Protein 4G97 (pdb70)

Foldseek 3Di:
DDLCVQCVVLQLLQLQLQLLQPVHSVRSLVLSVVLVVVCVVPVVLQDDDPGSNLSSLLSSCVSVCRDDDLLSLLCCVAPVVDDLVSSCSSNVHDSVVSVVSPVVNCVLLLAFDAWEEEEEDQDVVQSVVLCVLSVSSVYHYQYYHQDLVSLVVSCVVPVTQEYEFEQQGPPRDGSVVSVVVVCVVPNHYYAYEYCDSSVQRPSPDDHHSHYAHPVHDSSNSSSSVSSRRVVVVVVVCVVPVVD

Structure (mmCIF, N/CA/C/O backbone):
data_4G97
#
_entry.id   4G97
#
_cell.length_a   53.370
_cell.length_b   53.370
_cell.length_c   177.300
_cell.angle_alpha   90.00
_cell.angle_beta   90.00
_cell.angle_gamma   90.00
#
_symmetry.space_group_name_H-M   'P 43 21 2'
#
loop_
_entity.id
_entity.type
_entity.pdbx_description
1 polymer 'Response regulator receiver'
2 non-polymer 'CALCIUM ION'
3 water water
#
loop_
_atom_site.group_PDB
_atom_site.id
_atom_site.type_symbol
_atom_site.label_atom_id
_atom_site.label_alt_id
_atom_site.label_comp_id
_atom_site.label_asym_id
_atom_site.label_entity_id
_atom_site.label_seq_id
_atom_site.pdbx_PDB_ins_code
_atom_site.Cartn_x
_atom_site.Cartn_y
_atom_site.Cartn_z
_atom_site.occupancy
_atom_site.B_iso_or_equiv
_atom_site.auth_seq_id
_atom_site.auth_comp_id
_atom_site.auth_asym_id
_atom_site.auth_atom_id
_atom_site.pdbx_PDB_model_num
ATOM 1 N N . MET A 1 1 ? 19.372 -39.585 100.016 1.00 66.78 1 MET A N 1
ATOM 2 C CA . MET A 1 1 ? 19.888 -38.251 99.704 0.60 66.88 1 MET A CA 1
ATOM 3 C C . MET A 1 1 ? 19.208 -37.149 100.527 1.00 68.36 1 MET A C 1
ATOM 4 O O . MET A 1 1 ? 18.002 -37.233 100.766 1.00 68.05 1 MET A O 1
ATOM 9 N N . THR A 1 2 ? 19.990 -36.135 100.980 1.00 62.69 2 THR A N 1
ATOM 10 C CA . THR A 1 2 ? 19.493 -35.002 101.782 1.00 61.58 2 THR A CA 1
ATOM 11 C C . THR A 1 2 ? 18.843 -33.913 100.899 1.00 63.39 2 THR A C 1
ATOM 12 O O . THR A 1 2 ? 18.913 -34.021 99.673 1.00 61.34 2 THR A O 1
ATOM 16 N N . LEU A 1 3 ? 18.206 -32.880 101.521 1.00 59.54 3 LEU A N 1
ATOM 17 C CA . LEU A 1 3 ? 17.535 -31.788 100.806 1.00 58.72 3 LEU A CA 1
ATOM 18 C C . LEU A 1 3 ? 18.476 -31.021 99.891 1.00 60.45 3 LEU A C 1
ATOM 19 O O . LEU A 1 3 ? 18.117 -30.787 98.741 1.00 58.88 3 LEU A O 1
ATOM 24 N N . SER A 1 4 ? 19.697 -30.717 100.368 1.00 57.15 4 SER A N 1
ATOM 25 C CA . SER A 1 4 ? 20.736 -30.022 99.602 1.00 56.57 4 SER A CA 1
ATOM 26 C C . SER A 1 4 ? 20.999 -30.751 98.304 1.00 58.04 4 SER A C 1
ATOM 27 O O . SER A 1 4 ? 20.925 -30.130 97.246 1.00 58.64 4 SER A O 1
ATOM 29 N N . THR A 1 5 ? 21.196 -32.081 98.371 1.00 51.30 5 THR A N 1
ATOM 30 C CA . THR A 1 5 ? 21.452 -32.910 97.191 1.00 49.83 5 THR A CA 1
ATOM 31 C C . THR A 1 5 ? 20.180 -33.221 96.387 1.00 50.06 5 THR A C 1
ATOM 32 O O . THR A 1 5 ? 20.267 -33.630 95.228 1.00 50.85 5 THR A O 1
ATOM 36 N N . ARG A 1 6 ? 18.996 -33.039 97.000 1.00 41.86 6 ARG A N 1
ATOM 37 C CA . ARG A 1 6 ? 17.727 -33.229 96.313 1.00 39.55 6 ARG A CA 1
ATOM 38 C C . ARG A 1 6 ? 17.475 -31.996 95.430 1.00 39.37 6 ARG A C 1
ATOM 39 O O . ARG A 1 6 ? 17.012 -32.138 94.297 1.00 39.55 6 ARG A O 1
ATOM 47 N N . ILE A 1 7 ? 17.787 -30.793 95.958 1.00 32.98 7 ILE A N 1
ATOM 48 C CA . ILE A 1 7 ? 17.544 -29.529 95.264 1.00 33.53 7 ILE A CA 1
ATOM 49 C C . ILE A 1 7 ? 18.673 -29.008 94.362 1.00 38.00 7 ILE A C 1
ATOM 50 O O . ILE A 1 7 ? 18.380 -28.383 93.337 1.00 35.89 7 ILE A O 1
ATOM 55 N N . ALA A 1 8 ? 19.953 -29.279 94.718 1.00 36.53 8 ALA A N 1
ATOM 56 C CA . ALA A 1 8 ? 21.121 -28.827 93.937 1.00 36.77 8 ALA A CA 1
ATOM 57 C C . ALA A 1 8 ? 20.984 -29.012 92.412 1.00 40.75 8 ALA A C 1
ATOM 58 O O . ALA A 1 8 ? 21.279 -28.050 91.699 1.00 41.28 8 ALA A O 1
ATOM 60 N N . PRO A 1 9 ? 20.482 -30.160 91.867 1.00 36.95 9 PRO A N 1
ATOM 61 C CA . PRO A 1 9 ? 20.366 -30.268 90.400 1.00 35.99 9 PRO A CA 1
ATOM 62 C C . PRO A 1 9 ? 19.364 -29.322 89.760 1.00 36.78 9 PRO A C 1
ATOM 63 O O . PRO A 1 9 ? 19.420 -29.133 88.542 1.00 35.86 9 PRO A O 1
ATOM 67 N N . HIS A 1 10 ? 18.433 -28.762 90.561 1.00 30.96 10 HIS A N 1
ATOM 68 C CA . HIS A 1 10 ? 17.370 -27.909 90.044 1.00 29.41 10 HIS A CA 1
ATOM 69 C C . HIS A 1 10 ? 17.701 -26.394 90.085 1.00 31.43 10 HIS A C 1
ATOM 70 O O . HIS A 1 10 ? 16.966 -25.593 89.496 1.00 28.26 10 HIS A O 1
ATOM 77 N N . LEU A 1 11 ? 18.790 -26.014 90.791 1.00 27.42 11 LEU A N 1
ATOM 78 C CA . LEU A 1 11 ? 19.218 -24.606 90.926 1.00 27.24 11 LEU A CA 1
ATOM 79 C C . LEU A 1 11 ? 19.530 -23.909 89.573 1.00 31.04 11 LEU A C 1
ATOM 80 O O . LEU A 1 11 ? 19.061 -22.785 89.382 1.00 30.86 11 LEU A O 1
ATOM 85 N N . PRO A 1 12 ? 20.275 -24.519 88.615 1.00 28.32 12 PRO A N 1
ATOM 86 C CA . PRO A 1 12 ? 20.515 -23.825 87.337 1.00 27.61 12 PRO A CA 1
ATOM 87 C C . PRO A 1 12 ? 19.229 -23.336 86.667 1.00 31.31 12 PRO A C 1
ATOM 88 O O . PRO A 1 12 ? 19.127 -22.153 86.362 1.00 28.16 12 PRO A O 1
ATOM 92 N N . TYR A 1 13 ? 18.223 -24.231 86.492 1.00 28.90 13 TYR A N 1
ATOM 93 C CA . TYR A 1 13 ? 16.966 -23.864 85.843 1.00 28.81 13 TYR A CA 1
ATOM 94 C C . TYR A 1 13 ? 16.142 -22.870 86.640 1.00 31.72 13 TYR A C 1
ATOM 95 O O . TYR A 1 13 ? 15.341 -22.132 86.055 1.00 30.32 13 TYR A O 1
ATOM 104 N N . LEU A 1 14 ? 16.294 -22.870 87.969 1.00 28.38 14 LEU A N 1
ATOM 105 C CA . LEU A 1 14 ? 15.568 -21.908 88.797 1.00 27.41 14 LEU A CA 1
ATOM 106 C C . LEU A 1 14 ? 16.153 -20.507 88.561 1.00 29.09 14 LEU A C 1
ATOM 107 O O . LEU A 1 14 ? 15.393 -19.543 88.513 1.00 30.26 14 LEU A O 1
ATOM 112 N N . ARG A 1 15 ? 17.495 -20.402 88.360 1.00 24.41 15 ARG A N 1
ATOM 113 C CA . ARG A 1 15 ? 18.157 -19.133 87.999 1.00 23.25 15 ARG A CA 1
ATOM 114 C C . ARG A 1 15 ? 17.650 -18.691 86.616 1.00 25.34 15 ARG A C 1
ATOM 115 O O . ARG A 1 15 ? 17.380 -17.518 86.442 1.00 25.64 15 ARG A O 1
ATOM 123 N N . ARG A 1 16 ? 17.493 -19.626 85.641 1.00 21.63 16 ARG A N 1
ATOM 124 C CA . ARG A 1 16 ? 16.973 -19.274 84.317 1.00 22.89 16 ARG A CA 1
ATOM 125 C C . ARG A 1 16 ? 15.596 -18.600 84.475 1.00 28.48 16 ARG A C 1
ATOM 126 O O . ARG A 1 16 ? 15.370 -17.489 83.958 1.00 27.36 16 ARG A O 1
ATOM 134 N N . PHE A 1 17 ? 14.709 -19.253 85.253 1.00 24.84 17 PHE A N 1
ATOM 135 C CA . PHE A 1 17 ? 13.376 -18.751 85.552 1.00 24.79 17 PHE A CA 1
ATOM 136 C C . PHE A 1 17 ? 13.459 -17.382 86.263 1.00 30.48 17 PHE A C 1
ATOM 137 O O . PHE A 1 17 ? 12.803 -16.439 85.827 1.00 29.63 17 PHE A O 1
ATOM 145 N N . SER A 1 18 ? 14.309 -17.267 87.314 1.00 28.41 18 SER A N 1
ATOM 146 C CA . SER A 1 18 ? 14.472 -16.041 88.097 1.00 26.82 18 SER A CA 1
ATOM 147 C C . SER A 1 18 ? 14.959 -14.860 87.241 1.00 29.45 18 SER A C 1
ATOM 148 O O . SER A 1 18 ? 14.417 -13.774 87.371 1.00 27.27 18 SER A O 1
ATOM 151 N N . ARG A 1 19 ? 15.961 -15.087 86.356 1.00 27.36 19 ARG A N 1
ATOM 152 C CA . ARG A 1 19 ? 16.478 -14.076 85.435 1.00 27.03 19 ARG A CA 1
ATOM 153 C C . ARG A 1 19 ? 15.400 -13.642 84.441 1.00 31.31 19 ARG A C 1
ATOM 154 O O . ARG A 1 19 ? 15.249 -12.443 84.220 1.00 30.91 19 ARG A O 1
ATOM 162 N N . ALA A 1 20 ? 14.635 -14.597 83.850 1.00 27.94 20 ALA A N 1
ATOM 163 C CA . ALA A 1 20 ? 13.545 -14.280 82.893 1.00 27.97 20 ALA A CA 1
ATOM 164 C C . ALA A 1 20 ? 12.458 -1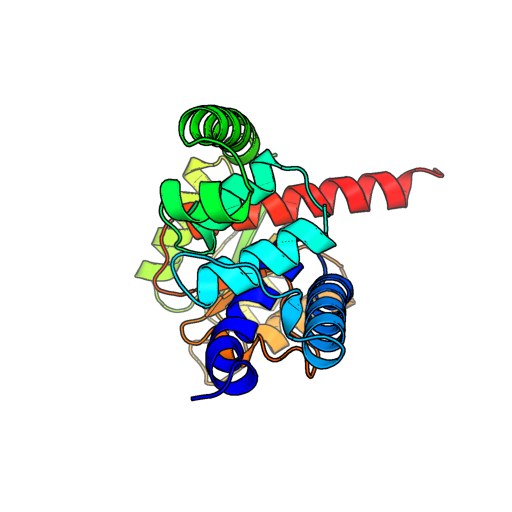3.448 83.565 1.00 34.08 20 ALA A C 1
ATOM 165 O O . ALA A 1 20 ? 11.872 -12.560 82.951 1.00 33.44 20 ALA A O 1
ATOM 167 N N . LEU A 1 21 ? 12.230 -13.722 84.853 1.00 33.02 21 LEU A N 1
ATOM 168 C CA . LEU A 1 21 ? 11.239 -13.080 85.691 1.00 34.31 21 LEU A CA 1
ATOM 169 C C . LEU A 1 21 ? 11.613 -11.669 86.120 1.00 38.57 21 LEU A C 1
ATOM 170 O O . LEU A 1 21 ? 10.734 -10.837 86.208 1.00 38.87 21 LEU A O 1
ATOM 175 N N . THR A 1 22 ? 12.894 -11.397 86.393 1.00 36.94 22 THR A N 1
ATOM 176 C CA . THR A 1 22 ? 13.356 -10.089 86.876 1.00 37.37 22 THR A CA 1
ATOM 177 C C . THR A 1 22 ? 14.014 -9.214 85.790 1.00 41.07 22 THR A C 1
ATOM 178 O O . THR A 1 22 ? 14.117 -8.001 85.965 1.00 41.15 22 THR A O 1
ATOM 182 N N . GLY A 1 23 ? 14.489 -9.835 84.713 1.00 35.06 23 GLY A N 1
ATOM 183 C CA . GLY A 1 23 ? 15.129 -9.106 83.631 1.00 34.37 23 GLY A CA 1
ATOM 184 C C . GLY A 1 23 ? 16.611 -8.818 83.770 1.00 39.03 23 GLY A C 1
ATOM 185 O O . GLY A 1 23 ? 17.167 -8.121 82.918 1.00 40.88 23 GLY A O 1
ATOM 186 N N . SER A 1 24 ? 17.290 -9.369 84.797 1.00 32.85 24 SER A N 1
ATOM 187 C CA . SER A 1 24 ? 18.749 -9.205 84.919 1.00 32.24 24 SER A CA 1
ATOM 188 C C . SER A 1 24 ? 19.403 -10.427 85.519 1.00 34.30 24 SER A C 1
ATOM 189 O O . SER A 1 24 ? 18.785 -11.130 86.309 1.00 31.95 24 SER A O 1
ATOM 192 N N . GLN A 1 25 ? 20.678 -10.655 85.190 1.00 33.50 25 GLN A N 1
ATOM 193 C CA . GLN A 1 25 ? 21.410 -11.748 85.802 1.00 34.50 25 GLN A CA 1
ATOM 194 C C . GLN A 1 25 ? 21.592 -11.477 87.293 1.00 41.74 25 GLN A C 1
ATOM 195 O O . GLN A 1 25 ? 21.387 -12.383 88.097 1.00 42.21 25 GLN A O 1
ATOM 201 N N . SER A 1 26 ? 21.917 -10.217 87.664 1.00 39.66 26 SER A N 1
ATOM 202 C CA . SER A 1 26 ? 22.147 -9.828 89.060 1.00 39.10 26 SER A CA 1
ATOM 203 C C . SER A 1 26 ? 20.925 -9.997 89.955 1.00 39.37 26 SER A C 1
ATOM 204 O O . SER A 1 26 ? 21.057 -10.578 91.025 1.00 39.97 26 SER A O 1
ATOM 207 N N . SER A 1 27 ? 19.747 -9.528 89.537 1.00 34.72 27 SER A N 1
ATOM 208 C CA . SER A 1 27 ? 18.542 -9.722 90.362 1.00 34.72 27 SER A CA 1
ATOM 209 C C . SER A 1 27 ? 18.101 -11.191 90.334 1.00 38.86 27 SER A C 1
ATOM 210 O O . SER A 1 27 ? 17.665 -11.700 91.360 1.00 37.93 27 SER A O 1
ATOM 213 N N . GLY A 1 28 ? 18.204 -11.841 89.161 1.00 33.92 28 GLY A N 1
ATOM 214 C CA . GLY A 1 28 ? 17.799 -13.235 88.992 1.00 33.06 28 GLY A CA 1
ATOM 215 C C . GLY A 1 28 ? 18.535 -14.162 89.940 1.00 32.48 28 GLY A C 1
ATOM 216 O O . GLY A 1 28 ? 17.919 -14.911 90.704 1.00 30.04 28 GLY A O 1
ATOM 217 N N . ASP A 1 29 ? 19.866 -14.061 89.922 1.00 28.46 29 ASP A N 1
ATOM 218 C CA . ASP A 1 29 ? 20.771 -14.827 90.767 1.00 28.06 29 ASP A CA 1
ATOM 219 C C . ASP A 1 29 ? 20.616 -14.506 92.264 1.00 34.12 29 ASP A C 1
ATOM 220 O O . ASP A 1 29 ? 20.635 -15.429 93.096 1.00 33.64 29 ASP A O 1
ATOM 225 N N . ALA A 1 30 ? 20.430 -13.221 92.603 1.00 32.31 30 ALA A N 1
ATOM 226 C CA . ALA A 1 30 ? 20.284 -12.775 93.992 1.00 33.35 30 ALA A CA 1
ATOM 227 C C . ALA A 1 30 ? 19.032 -13.320 94.664 1.00 38.40 30 ALA A C 1
ATOM 228 O O . ALA A 1 30 ? 19.105 -13.721 95.828 1.00 39.35 30 ALA A O 1
ATOM 230 N N . TYR A 1 31 ? 17.898 -13.382 93.933 1.00 34.35 31 TYR A N 1
ATOM 231 C CA . TYR A 1 31 ? 16.641 -13.937 94.446 1.00 34.14 31 TYR A CA 1
ATOM 232 C C . TYR A 1 31 ? 16.789 -15.438 94.662 1.00 37.00 31 TYR A C 1
ATOM 233 O O . TYR A 1 31 ? 16.176 -15.981 95.585 1.00 36.63 31 TYR A O 1
ATOM 242 N N . VAL A 1 32 ? 17.594 -16.122 93.816 1.00 32.28 32 VAL A N 1
ATOM 243 C CA . VAL A 1 32 ? 17.806 -17.571 93.980 1.00 31.40 32 VAL A CA 1
ATOM 244 C C . VAL A 1 32 ? 18.688 -17.811 95.198 1.00 35.03 32 VAL A C 1
ATOM 245 O O . VAL A 1 32 ? 18.339 -18.650 96.030 1.00 33.86 32 VAL A O 1
ATOM 249 N N . ALA A 1 33 ? 19.791 -17.031 95.320 1.00 32.53 33 ALA A N 1
ATOM 250 C CA . ALA A 1 33 ? 20.740 -17.108 96.433 1.00 32.50 33 ALA A CA 1
ATOM 251 C C . ALA A 1 33 ? 20.049 -16.855 97.776 1.00 38.95 33 ALA A C 1
ATOM 252 O O . ALA A 1 33 ? 20.303 -17.598 98.734 1.00 38.64 33 ALA A O 1
ATOM 254 N N . ALA A 1 34 ? 19.126 -15.861 97.826 1.00 38.15 34 ALA A N 1
ATOM 255 C CA . ALA A 1 34 ? 18.346 -15.522 99.033 1.00 38.16 34 ALA A CA 1
ATOM 256 C C . ALA A 1 34 ? 17.409 -16.649 99.438 1.00 43.25 34 ALA A C 1
ATOM 257 O O . ALA A 1 34 ? 17.294 -16.933 100.628 1.00 44.25 34 ALA A O 1
ATOM 259 N N . ALA A 1 35 ? 16.751 -17.305 98.473 1.00 39.31 35 ALA A N 1
ATOM 260 C CA . ALA A 1 35 ? 15.839 -18.401 98.794 1.00 39.13 35 ALA A CA 1
ATOM 261 C C . ALA A 1 35 ? 16.622 -19.619 99.282 1.00 44.67 35 ALA A C 1
ATOM 262 O O . ALA A 1 35 ? 16.151 -20.337 100.168 1.00 43.22 35 ALA A O 1
ATOM 264 N N . LEU A 1 36 ? 17.835 -19.814 98.720 1.00 43.04 36 LEU A N 1
ATOM 265 C CA . LEU A 1 36 ? 18.747 -20.896 99.049 1.00 44.30 36 LEU A CA 1
ATOM 266 C C . LEU A 1 36 ? 19.312 -20.716 100.461 1.00 49.80 36 LEU A C 1
ATOM 267 O O . LEU A 1 36 ? 19.382 -21.692 101.204 1.00 48.56 36 LEU A O 1
ATOM 272 N N . GLU A 1 37 ? 19.652 -19.472 100.852 1.00 47.69 37 GLU A N 1
ATOM 273 C CA . GLU A 1 37 ? 20.142 -19.194 102.205 1.00 47.94 37 GLU A CA 1
ATOM 274 C C . GLU A 1 37 ? 19.017 -19.267 103.246 1.00 53.94 37 GLU A C 1
ATOM 275 O O . GLU A 1 37 ? 19.280 -19.657 104.384 1.00 55.01 37 GLU A O 1
ATOM 281 N N . ALA A 1 38 ? 17.762 -18.992 102.832 1.00 50.96 38 ALA A N 1
ATOM 282 C CA . ALA A 1 38 ? 16.578 -19.106 103.689 1.00 51.66 38 ALA A CA 1
ATOM 283 C C . ALA A 1 38 ? 16.292 -20.595 104.019 1.00 57.02 38 ALA A C 1
ATOM 284 O O . ALA A 1 38 ? 15.971 -20.925 105.166 1.00 56.40 38 ALA A O 1
ATOM 286 N N . LEU A 1 39 ? 16.457 -21.483 103.012 1.00 54.08 39 LEU A N 1
ATOM 287 C CA . LEU A 1 39 ? 16.252 -22.929 103.104 1.00 53.92 39 LEU A CA 1
ATOM 288 C C . LEU A 1 39 ? 17.294 -23.615 104.006 1.00 58.19 39 LEU A C 1
ATOM 289 O O . LEU A 1 39 ? 16.950 -24.501 104.795 1.00 56.34 39 LEU A O 1
ATOM 294 N N . ILE A 1 40 ? 18.562 -23.216 103.858 1.00 56.51 40 ILE A N 1
ATOM 295 C CA . ILE A 1 40 ? 19.692 -23.725 104.633 1.00 57.05 40 ILE A CA 1
ATOM 296 C C . ILE A 1 40 ? 19.483 -23.387 106.117 1.00 61.73 40 ILE A C 1
ATOM 297 O O . ILE A 1 40 ? 19.669 -24.261 106.966 1.00 62.12 40 ILE A O 1
ATOM 302 N N . ALA A 1 41 ? 19.027 -22.144 106.405 1.00 58.24 41 ALA A N 1
ATOM 303 C CA . ALA A 1 41 ? 18.757 -21.617 107.746 1.00 57.81 41 ALA A CA 1
ATOM 304 C C . ALA A 1 41 ? 17.634 -22.346 108.468 1.00 62.15 41 ALA A C 1
ATOM 305 O O . ALA A 1 41 ? 17.688 -22.467 109.688 1.00 63.27 41 ALA A O 1
ATOM 307 N N . ASP A 1 42 ? 16.607 -22.803 107.731 1.00 57.32 42 ASP A N 1
ATOM 308 C CA . ASP A 1 42 ? 15.462 -23.531 108.278 1.00 55.75 42 ASP A CA 1
ATOM 309 C C . ASP A 1 42 ? 14.866 -24.451 107.213 1.00 56.25 42 ASP A C 1
ATOM 310 O O . ASP A 1 42 ? 14.006 -24.015 106.453 1.00 55.05 42 ASP A O 1
ATOM 315 N N . VAL A 1 43 ? 15.311 -25.733 107.179 1.00 51.28 43 VAL A N 1
ATOM 316 C CA . VAL A 1 43 ? 14.870 -26.769 106.232 1.00 50.20 43 VAL A CA 1
ATOM 317 C C . VAL A 1 43 ? 13.372 -27.072 106.253 1.00 52.43 43 VAL A C 1
ATOM 318 O O . VAL A 1 43 ? 12.859 -27.670 105.308 1.00 52.48 43 VAL A O 1
ATOM 322 N N . GLY A 1 44 ? 12.701 -26.659 107.325 1.00 47.59 44 GLY A N 1
ATOM 323 C CA . GLY A 1 44 ? 11.272 -26.850 107.523 1.00 47.19 44 GLY A CA 1
ATOM 324 C C . GLY A 1 44 ? 10.384 -26.022 106.619 1.00 50.22 44 GLY A C 1
ATOM 325 O O . GLY A 1 44 ? 9.212 -26.364 106.443 1.00 49.91 44 GLY A O 1
ATOM 326 N N . ILE A 1 45 ? 10.925 -24.921 106.047 1.00 46.58 45 ILE A N 1
ATOM 327 C CA . ILE A 1 45 ? 10.191 -24.026 105.132 1.00 45.67 45 ILE A CA 1
ATOM 328 C C . ILE A 1 45 ? 9.931 -24.662 103.761 1.00 47.97 45 ILE A C 1
ATOM 329 O O . ILE A 1 45 ? 9.032 -24.221 103.043 1.00 46.97 45 ILE A O 1
ATOM 334 N N . PHE A 1 46 ? 10.728 -25.689 103.395 1.00 44.24 46 PHE A N 1
ATOM 335 C CA . PHE A 1 46 ? 10.567 -26.377 102.123 1.00 43.76 46 PHE A CA 1
ATOM 336 C C . PHE A 1 46 ? 9.130 -26.897 101.987 1.00 50.62 46 PHE A C 1
ATOM 337 O O . PHE A 1 46 ? 8.684 -27.640 102.858 1.00 50.45 46 PHE A O 1
ATOM 345 N N . PRO A 1 47 ? 8.352 -26.455 100.965 1.00 47.96 47 PRO A N 1
ATOM 346 C CA . PRO A 1 47 ? 6.961 -26.925 100.856 1.00 47.12 47 PRO A CA 1
ATOM 347 C C . PRO A 1 47 ? 6.880 -28.409 100.558 1.00 49.76 47 PRO A C 1
ATOM 348 O O . PRO A 1 47 ? 7.832 -28.996 100.039 1.00 47.87 47 PRO A O 1
ATOM 352 N N . GLU A 1 48 ? 5.735 -29.007 100.892 1.00 47.00 48 GLU A N 1
ATOM 353 C CA . GLU A 1 48 ? 5.454 -30.414 100.640 1.00 47.14 48 GLU A CA 1
ATOM 354 C C . GLU A 1 48 ? 4.799 -30.427 99.254 1.00 50.20 48 GLU A C 1
ATOM 355 O O . GLU A 1 48 ? 3.695 -29.916 99.086 1.00 52.67 48 GLU A O 1
ATOM 361 N N . ALA A 1 49 ? 5.518 -30.912 98.248 1.00 44.38 49 ALA A N 1
ATOM 362 C CA . ALA A 1 49 ? 5.033 -30.910 96.864 1.00 43.78 49 ALA A CA 1
ATOM 363 C C . ALA A 1 49 ? 5.158 -32.290 96.220 1.00 45.47 49 ALA A C 1
ATOM 364 O O . ALA A 1 49 ? 5.676 -33.200 96.861 1.00 47.50 49 ALA A O 1
ATOM 366 N N . SER A 1 50 ? 4.717 -32.438 94.957 1.00 39.28 50 SER A N 1
ATOM 367 C CA . SER A 1 50 ? 4.785 -33.688 94.171 1.00 38.98 50 SER A CA 1
ATOM 368 C C . SER A 1 50 ? 6.210 -34.117 93.820 1.00 41.84 50 SER A C 1
ATOM 369 O O . SER A 1 50 ? 6.454 -35.307 93.578 1.00 41.85 50 SER A O 1
ATOM 372 N N . SER A 1 51 ? 7.127 -33.143 93.690 1.00 37.31 51 SER A N 1
ATOM 373 C CA . SER A 1 51 ? 8.538 -33.405 93.393 1.00 36.47 51 SER A CA 1
ATOM 374 C C . SER A 1 51 ? 9.408 -32.332 94.031 1.00 39.43 51 SER A C 1
ATOM 375 O O . SER A 1 51 ? 8.921 -31.248 94.386 1.00 38.37 51 SER A O 1
ATOM 378 N N . ASP A 1 52 ? 10.707 -32.636 94.163 1.00 35.13 52 ASP A N 1
ATOM 379 C CA . ASP A 1 52 ? 11.669 -31.714 94.732 1.00 34.38 52 ASP A CA 1
ATOM 380 C C . ASP A 1 52 ? 11.760 -30.427 93.877 1.00 36.01 52 ASP A C 1
ATOM 381 O O . ASP A 1 52 ? 11.816 -29.340 94.447 1.00 34.86 52 ASP A O 1
ATOM 386 N N . ARG A 1 53 ? 11.683 -30.555 92.531 1.00 33.39 53 ARG A N 1
ATOM 387 C CA . ARG A 1 53 ? 11.748 -29.421 91.585 1.00 33.64 53 ARG A CA 1
ATOM 388 C C . ARG A 1 53 ? 10.586 -28.469 91.798 1.00 37.33 53 ARG A C 1
ATOM 389 O O . ARG A 1 53 ? 10.807 -27.270 91.963 1.00 36.05 53 ARG A O 1
ATOM 397 N N . ILE A 1 54 ? 9.344 -29.018 91.837 1.00 35.31 54 ILE A N 1
ATOM 398 C CA . ILE A 1 54 ? 8.101 -28.279 92.098 1.00 34.99 54 ILE A CA 1
ATOM 399 C C . ILE A 1 54 ? 8.194 -27.558 93.449 1.00 38.46 54 ILE A C 1
ATOM 400 O O . ILE A 1 54 ? 7.918 -26.363 93.506 1.00 38.24 54 ILE A O 1
ATOM 405 N N . GLY A 1 55 ? 8.632 -28.273 94.497 1.00 35.70 55 GLY A N 1
ATOM 406 C CA . GLY A 1 55 ? 8.831 -27.711 95.836 1.00 34.63 55 GLY A CA 1
ATOM 407 C C . GLY A 1 55 ? 9.845 -26.572 95.872 1.00 36.06 55 GLY A C 1
ATOM 408 O O . GLY A 1 55 ? 9.668 -25.595 96.614 1.00 33.94 55 GLY A O 1
ATOM 409 N N . LEU A 1 56 ? 10.922 -26.686 95.062 1.00 31.36 56 LEU A N 1
ATOM 410 C CA . LEU A 1 56 ? 11.931 -25.635 94.994 1.00 30.47 56 LEU A CA 1
ATOM 411 C C . LEU A 1 56 ? 11.344 -24.375 94.339 1.00 33.03 56 LEU A C 1
ATOM 412 O O . LEU A 1 56 ? 11.526 -23.288 94.873 1.00 31.03 56 LEU A O 1
ATOM 417 N N . TYR A 1 57 ? 10.641 -24.529 93.196 1.00 30.44 57 TYR A N 1
ATOM 418 C CA . TYR A 1 57 ? 10.035 -23.413 92.456 1.00 29.73 57 TYR A CA 1
ATOM 419 C C . TYR A 1 57 ? 8.905 -22.765 93.244 1.00 35.05 57 TYR A C 1
ATOM 420 O O . TYR A 1 57 ? 8.757 -21.536 93.194 1.00 33.15 57 TYR A O 1
ATOM 429 N N . ARG A 1 58 ? 8.119 -23.596 93.987 1.00 33.47 58 ARG A N 1
ATOM 430 C CA . ARG A 1 58 ? 7.028 -23.159 94.883 1.00 33.33 58 ARG A CA 1
ATOM 431 C C . ARG A 1 58 ? 7.583 -22.274 96.004 1.00 38.00 58 ARG A C 1
ATOM 432 O O . ARG A 1 58 ? 7.057 -21.191 96.259 1.00 37.56 58 ARG A O 1
ATOM 440 N N . LEU A 1 59 ? 8.677 -22.715 96.648 1.00 36.48 59 LEU A N 1
ATOM 441 C CA . LEU A 1 59 ? 9.356 -21.933 97.678 1.00 36.02 59 LEU A CA 1
ATOM 442 C C . LEU A 1 59 ? 9.820 -20.614 97.075 1.00 39.34 59 LEU A C 1
ATOM 443 O O . LEU A 1 59 ? 9.561 -19.557 97.659 1.00 38.93 59 LEU A O 1
ATOM 448 N N . PHE A 1 60 ? 10.485 -20.663 95.888 1.00 35.20 60 PHE A N 1
ATOM 449 C CA . PHE A 1 60 ? 10.928 -19.439 95.210 1.00 33.83 60 PHE A CA 1
ATOM 450 C C . PHE A 1 60 ? 9.740 -18.492 94.980 1.00 36.81 60 PHE A C 1
ATOM 451 O O . PHE A 1 60 ? 9.818 -17.334 95.378 1.00 37.12 60 PHE A O 1
ATOM 459 N N . CYS A 1 61 ? 8.664 -18.973 94.325 1.00 35.32 61 CYS A N 1
ATOM 460 C CA . CYS A 1 61 ? 7.470 -18.161 94.048 1.00 36.86 61 CYS A CA 1
ATOM 461 C C . CYS A 1 61 ? 6.767 -17.635 95.310 1.00 43.69 61 CYS A C 1
ATOM 462 O O . CYS A 1 61 ? 6.290 -16.505 95.289 1.00 42.61 61 CYS A O 1
ATOM 465 N N . ASN A 1 62 ? 6.733 -18.421 96.412 1.00 43.12 62 ASN A N 1
ATOM 466 C CA . ASN A 1 62 ? 6.133 -17.959 97.681 1.00 44.01 62 ASN A CA 1
ATOM 467 C C . ASN A 1 62 ? 6.973 -16.846 98.309 1.00 49.61 62 ASN A C 1
ATOM 468 O O . ASN A 1 62 ? 6.407 -15.874 98.808 1.00 50.10 62 ASN A O 1
ATOM 473 N N . LEU A 1 63 ? 8.316 -16.965 98.247 1.00 46.45 63 LEU A N 1
ATOM 474 C CA . LEU A 1 63 ? 9.229 -15.946 98.762 1.00 47.35 63 LEU A CA 1
ATOM 475 C C . LEU A 1 63 ? 9.230 -14.663 97.889 1.00 54.69 63 LEU A C 1
ATOM 476 O O . LEU A 1 63 ? 9.514 -13.572 98.393 1.00 54.76 63 LEU A O 1
ATOM 481 N N . TYR A 1 64 ? 8.928 -14.807 96.587 1.00 52.78 64 TYR A N 1
ATOM 482 C CA . TYR A 1 64 ? 8.890 -13.718 95.617 1.00 53.35 64 TYR A CA 1
ATOM 483 C C . TYR A 1 64 ? 7.497 -13.088 95.525 1.00 57.41 64 TYR A C 1
ATOM 484 O O . TYR A 1 64 ? 7.353 -12.041 94.898 1.00 58.29 64 TYR A O 1
ATOM 486 N N . LYS A 1 65 ? 6.488 -13.733 96.168 1.00 53.22 65 LYS A N 1
ATOM 487 C CA . LYS A 1 65 ? 5.055 -13.402 96.349 1.00 66.88 65 LYS A CA 1
ATOM 488 C C . LYS A 1 65 ? 4.059 -14.164 95.491 1.00 101.88 65 LYS A C 1
ATOM 489 O O . LYS A 1 65 ? 3.236 -14.899 96.038 1.00 67.15 65 LYS A O 1
ATOM 495 N N . ILE A 1 91 ? 10.317 -8.163 89.741 1.00 72.03 91 ILE A N 1
ATOM 496 C CA . ILE A 1 91 ? 9.440 -9.301 89.451 1.00 71.70 91 ILE A CA 1
ATOM 497 C C . ILE A 1 91 ? 8.279 -8.972 88.477 1.00 75.26 91 ILE A C 1
ATOM 498 O O . ILE A 1 91 ? 7.497 -8.050 88.723 1.00 75.35 91 ILE A O 1
ATOM 503 N N . ALA A 1 92 ? 8.180 -9.753 87.377 1.00 70.62 92 ALA A N 1
ATOM 504 C CA . ALA A 1 92 ? 7.147 -9.639 86.340 1.00 69.49 92 ALA A CA 1
ATOM 505 C C . ALA A 1 92 ? 5.775 -10.153 86.875 1.00 70.01 92 ALA A C 1
ATOM 506 O O . ALA A 1 92 ? 5.764 -10.898 87.859 1.00 68.94 92 ALA A O 1
ATOM 508 N N . PRO A 1 93 ? 4.617 -9.786 86.261 1.00 64.48 93 PRO A N 1
ATOM 509 C CA . PRO A 1 93 ? 3.318 -10.251 86.800 1.00 63.61 93 PRO A CA 1
ATOM 510 C C . PRO A 1 93 ? 3.036 -11.761 86.743 1.00 65.60 93 PRO A C 1
ATOM 511 O O . PRO A 1 93 ? 3.736 -12.508 86.046 1.00 66.43 93 PRO A O 1
ATOM 515 N N . LEU A 1 94 ? 1.975 -12.192 87.469 1.00 58.61 94 LEU A N 1
ATOM 516 C CA . LEU A 1 94 ? 1.496 -13.574 87.592 1.00 56.17 94 LEU A CA 1
ATOM 517 C C . LEU A 1 94 ? 1.197 -14.288 86.268 1.00 55.55 94 LEU A C 1
ATOM 518 O O . LEU A 1 94 ? 1.616 -15.439 86.152 1.00 54.64 94 LEU A O 1
ATOM 523 N N . PRO A 1 95 ? 0.535 -13.679 85.240 1.00 49.54 95 PRO A N 1
ATOM 524 C CA . PRO A 1 95 ? 0.330 -14.413 83.973 1.00 48.31 95 PRO A CA 1
ATOM 525 C C . PRO A 1 95 ? 1.655 -14.668 83.245 1.00 48.68 95 PRO A C 1
ATOM 526 O O . PRO A 1 95 ? 1.806 -15.699 82.603 1.00 47.19 95 PRO A O 1
ATOM 530 N N . ARG A 1 96 ? 2.628 -13.746 83.379 1.00 44.48 96 ARG A N 1
ATOM 531 C CA . ARG A 1 96 ? 3.964 -13.917 82.787 1.00 42.96 96 ARG A CA 1
ATOM 532 C C . ARG A 1 96 ? 4.720 -15.035 83.508 1.00 45.13 96 ARG A C 1
ATOM 533 O O . ARG A 1 96 ? 5.374 -15.830 82.846 1.00 43.72 96 ARG A O 1
ATOM 541 N N . GLN A 1 97 ? 4.526 -15.171 84.840 1.00 41.65 97 GLN A N 1
ATOM 542 C CA . GLN A 1 97 ? 5.102 -16.268 85.634 1.00 41.16 97 GLN A CA 1
ATOM 543 C C . GLN A 1 97 ? 4.518 -17.599 85.161 1.00 44.47 97 GLN A C 1
ATOM 544 O O . GLN A 1 97 ? 5.254 -18.568 84.990 1.00 42.92 97 GLN A O 1
ATOM 550 N N . ALA A 1 98 ? 3.191 -17.626 84.909 1.00 40.41 98 ALA A N 1
ATOM 551 C CA . ALA A 1 98 ? 2.485 -18.822 84.485 1.00 39.28 98 ALA A CA 1
ATOM 552 C C . ALA A 1 98 ? 2.986 -19.305 83.128 1.00 41.55 98 ALA A C 1
ATOM 553 O O . ALA A 1 98 ? 3.341 -20.478 82.985 1.00 41.41 98 ALA A O 1
ATOM 555 N N . PHE A 1 99 ? 3.083 -18.393 82.148 1.00 36.59 99 PHE A N 1
ATOM 556 C CA . PHE A 1 99 ? 3.561 -18.726 80.806 1.00 35.75 99 PHE A CA 1
ATOM 557 C C . PHE A 1 99 ? 5.021 -19.174 80.830 1.00 36.42 99 PHE A C 1
ATOM 558 O O . PHE A 1 99 ? 5.379 -20.144 80.139 1.00 36.46 99 PHE A O 1
ATOM 566 N N . LEU A 1 100 ? 5.859 -18.508 81.659 1.00 30.57 100 LEU A N 1
ATOM 567 C CA . LEU A 1 100 ? 7.275 -18.863 81.778 1.00 29.84 100 LEU A CA 1
ATOM 568 C C . LEU A 1 100 ? 7.430 -20.292 82.309 1.00 32.92 100 LEU A C 1
ATOM 569 O O . LEU A 1 100 ? 8.179 -21.063 81.727 1.00 33.02 100 LEU A O 1
ATOM 574 N N . LEU A 1 101 ? 6.668 -20.661 83.346 1.00 28.89 101 LEU A N 1
ATOM 575 C CA . LEU A 1 101 ? 6.706 -22.009 83.949 1.00 29.55 101 LEU A CA 1
ATOM 576 C C . LEU A 1 101 ? 6.399 -23.116 82.968 1.00 35.46 101 LEU A C 1
ATOM 577 O O . LEU A 1 101 ? 7.006 -24.182 83.048 1.00 34.69 101 LEU A O 1
ATOM 582 N N . VAL A 1 102 ? 5.453 -22.873 82.049 1.00 34.75 102 VAL A N 1
ATOM 583 C CA . VAL A 1 102 ? 5.080 -23.853 81.041 1.00 35.84 102 VAL A CA 1
ATOM 584 C C . VAL A 1 102 ? 5.956 -23.757 79.790 1.00 39.12 102 VAL A C 1
ATOM 585 O O . VAL A 1 102 ? 6.590 -24.747 79.434 1.00 38.39 102 VAL A O 1
ATOM 589 N N . ALA A 1 103 ? 6.017 -22.569 79.137 1.00 36.88 103 ALA A N 1
ATOM 590 C CA . ALA A 1 103 ? 6.775 -22.372 77.885 1.00 36.28 103 ALA A CA 1
ATOM 591 C C . ALA A 1 103 ? 8.266 -22.431 78.052 1.00 37.58 103 ALA A C 1
ATOM 592 O O . ALA A 1 103 ? 8.940 -22.983 77.183 1.00 38.77 103 ALA A O 1
ATOM 594 N N . VAL A 1 104 ? 8.810 -21.873 79.146 1.00 31.01 104 VAL A N 1
ATOM 595 C CA . VAL A 1 104 ? 10.272 -21.925 79.313 1.00 28.71 104 VAL A CA 1
ATOM 596 C C . VAL A 1 104 ? 10.709 -23.063 80.226 1.00 32.99 104 VAL A C 1
ATOM 597 O O . VAL A 1 104 ? 11.674 -23.752 79.914 1.00 33.72 104 VAL A O 1
ATOM 601 N N . GLU A 1 105 ? 10.058 -23.205 81.379 1.00 28.88 105 GLU A N 1
ATOM 602 C CA . GLU A 1 105 ? 10.474 -24.158 82.408 1.00 29.31 105 GLU A CA 1
ATOM 603 C C . GLU A 1 105 ? 10.141 -25.645 82.212 1.00 36.17 105 GLU A C 1
ATOM 604 O O . GLU A 1 105 ? 10.694 -26.489 82.917 1.00 36.85 105 GLU A O 1
ATOM 610 N N . GLY A 1 106 ? 9.302 -25.958 81.243 1.00 34.60 106 GLY A N 1
ATOM 611 C CA . GLY A 1 106 ? 8.951 -27.347 80.954 1.00 35.93 106 GLY A CA 1
ATOM 612 C C . GLY A 1 106 ? 7.980 -28.039 81.899 1.00 40.82 106 GLY A C 1
ATOM 613 O O . GLY A 1 106 ? 7.882 -29.271 81.872 1.00 43.33 106 GLY A O 1
ATOM 614 N N . PHE A 1 107 ? 7.250 -27.282 82.725 1.00 35.59 107 PHE A N 1
ATOM 615 C CA . PHE A 1 107 ? 6.231 -27.831 83.624 1.00 35.39 107 PHE A CA 1
ATOM 616 C C . PHE A 1 107 ? 4.898 -27.941 82.877 1.00 43.02 107 PHE A C 1
ATOM 617 O O . PHE A 1 107 ? 4.559 -27.048 82.099 1.00 41.25 107 PHE A O 1
ATOM 625 N N . ASN A 1 108 ? 4.107 -29.005 83.148 1.00 42.17 108 ASN A N 1
ATOM 626 C CA . ASN A 1 108 ? 2.765 -29.072 82.564 1.00 41.97 108 ASN A CA 1
ATOM 627 C C . ASN A 1 108 ? 1.923 -28.111 83.408 1.00 46.78 108 ASN A C 1
ATOM 628 O O . ASN A 1 108 ? 2.401 -27.645 84.456 1.00 44.96 108 ASN A O 1
ATOM 633 N N . ASP A 1 109 ? 0.695 -27.800 82.956 1.00 45.26 109 ASP A N 1
ATOM 634 C CA . ASP A 1 109 ? -0.206 -26.868 83.622 1.00 46.20 109 ASP A CA 1
ATOM 635 C C . ASP A 1 109 ? -0.482 -27.191 85.096 1.00 51.99 109 ASP A C 1
ATOM 636 O O . ASP A 1 109 ? -0.565 -26.275 85.913 1.00 51.60 109 ASP A O 1
ATOM 641 N N . HIS A 1 110 ? -0.620 -28.481 85.442 1.00 51.34 110 HIS A N 1
ATOM 642 C CA . HIS A 1 110 ? -0.912 -28.874 86.827 1.00 51.92 110 HIS A CA 1
ATOM 643 C C . HIS A 1 110 ? 0.251 -28.635 87.770 1.00 49.17 110 HIS A C 1
ATOM 644 O O . HIS A 1 110 ? 0.038 -28.131 88.874 1.00 48.69 110 HIS A O 1
ATOM 651 N N . GLU A 1 111 ? 1.483 -28.923 87.310 1.00 41.64 111 GLU A N 1
ATOM 652 C CA . GLU A 1 111 ? 2.715 -28.688 88.087 1.00 39.02 111 GLU A CA 1
ATOM 653 C C . GLU A 1 111 ? 2.895 -27.179 88.313 1.00 41.75 111 GLU A C 1
ATOM 654 O O . GLU A 1 111 ? 3.126 -26.749 89.439 1.00 42.13 111 GLU A O 1
ATOM 660 N N . ALA A 1 112 ? 2.695 -26.372 87.258 1.00 38.59 112 ALA A N 1
ATOM 661 C CA . ALA A 1 112 ? 2.803 -24.908 87.321 1.00 38.84 112 ALA A CA 1
ATOM 662 C C . ALA A 1 112 ? 1.751 -24.277 88.227 1.00 42.72 112 ALA A C 1
ATOM 663 O O . ALA A 1 112 ? 2.049 -23.299 88.912 1.00 42.85 112 ALA A O 1
ATOM 665 N N . ALA A 1 113 ? 0.525 -24.836 88.240 1.00 41.13 113 ALA A N 1
ATOM 666 C CA . ALA A 1 113 ? -0.569 -24.376 89.117 1.00 41.46 113 ALA A CA 1
ATOM 667 C C . ALA A 1 113 ? -0.192 -24.686 90.562 1.00 44.40 113 ALA A C 1
ATOM 668 O O . ALA A 1 113 ? -0.400 -23.857 91.442 1.00 44.48 113 ALA A O 1
ATOM 670 N N . GLU A 1 114 ? 0.415 -25.863 90.797 1.00 40.28 114 GLU A N 1
ATOM 671 C CA . GLU A 1 114 ? 0.871 -26.242 92.132 1.00 39.29 114 GLU A CA 1
ATOM 672 C C . GLU A 1 114 ? 2.008 -25.293 92.561 1.00 41.89 114 GLU A C 1
ATOM 673 O O . GLU A 1 114 ? 2.000 -24.822 93.699 1.00 40.73 114 GLU A O 1
ATOM 679 N N . ILE A 1 115 ? 2.947 -24.950 91.620 1.00 37.20 115 ILE A N 1
ATOM 680 C CA . ILE A 1 115 ? 4.027 -23.985 91.893 1.00 35.29 115 ILE A CA 1
ATOM 681 C C . ILE A 1 115 ? 3.439 -22.628 92.281 1.00 39.77 115 ILE A C 1
ATOM 682 O O . ILE A 1 115 ? 3.906 -22.016 93.250 1.00 39.33 115 ILE A O 1
ATOM 687 N N . LEU A 1 116 ? 2.424 -22.158 91.525 1.00 39.06 116 LEU A N 1
ATOM 688 C CA . LEU A 1 116 ? 1.808 -20.852 91.780 1.00 40.95 116 LEU A CA 1
ATOM 689 C C . LEU A 1 116 ? 0.742 -20.840 92.886 1.00 47.21 116 LEU A C 1
ATOM 690 O O . LEU A 1 116 ? 0.327 -19.757 93.294 1.00 47.02 116 LEU A O 1
ATOM 695 N N . GLU A 1 117 ? 0.334 -22.025 93.386 1.00 45.51 117 GLU A N 1
ATOM 696 C CA . GLU A 1 117 ? -0.647 -22.186 94.482 1.00 46.63 117 GLU A CA 1
ATOM 697 C C . GLU A 1 117 ? -2.021 -21.648 94.080 1.00 53.04 117 GLU A C 1
ATOM 698 O O . GLU A 1 117 ? -2.605 -20.822 94.783 1.00 53.37 117 GLU A O 1
ATOM 704 N N . VAL A 1 118 ? -2.498 -22.097 92.913 1.00 51.25 118 VAL A N 1
ATOM 705 C CA . VAL A 1 118 ? -3.784 -21.741 92.313 1.00 52.13 118 VAL A CA 1
ATOM 706 C C . VAL A 1 118 ? -4.417 -23.033 91.823 1.00 59.53 118 VAL A C 1
ATOM 707 O O . VAL A 1 118 ? -3.695 -24.012 91.592 1.00 59.06 118 VAL A O 1
ATOM 711 N N . ASP A 1 119 ? -5.760 -23.041 91.673 1.00 58.66 119 ASP A N 1
ATOM 712 C CA . ASP A 1 119 ? -6.510 -24.185 91.149 1.00 59.56 119 ASP A CA 1
ATOM 713 C C . ASP A 1 119 ? -6.262 -24.245 89.649 1.00 65.65 119 ASP A C 1
ATOM 714 O O . ASP A 1 119 ? -5.984 -23.202 89.045 1.00 65.70 119 ASP A O 1
ATOM 716 N N . GLN A 1 120 ? -6.356 -25.455 89.051 1.00 63.70 120 GLN A N 1
ATOM 717 C CA . GLN A 1 120 ? -6.146 -25.701 87.616 1.00 64.44 120 GLN A CA 1
ATOM 718 C C . GLN A 1 120 ? -6.977 -24.778 86.717 1.00 69.70 120 GLN A C 1
ATOM 719 O O . GLN A 1 120 ? -6.493 -24.364 85.658 1.00 69.50 120 GLN A O 1
ATOM 721 N N . ALA A 1 121 ? -8.207 -24.431 87.160 1.00 66.83 121 ALA A N 1
ATOM 722 C CA . ALA A 1 121 ? -9.128 -23.549 86.434 1.00 66.43 121 ALA A CA 1
ATOM 723 C C . ALA A 1 121 ? -8.614 -22.113 86.383 1.00 69.06 121 ALA A C 1
ATOM 724 O O . ALA A 1 121 ? -8.627 -21.514 85.306 1.00 69.29 121 ALA A O 1
ATOM 726 N N . GLU A 1 122 ? -8.143 -21.573 87.530 1.00 64.19 122 GLU A N 1
ATOM 727 C CA . GLU A 1 122 ? -7.601 -20.214 87.623 1.00 63.97 122 GLU A CA 1
ATOM 728 C C . GLU A 1 122 ? -6.297 -20.076 86.825 1.00 67.56 122 GLU A C 1
ATOM 729 O O . GLU A 1 122 ? -6.015 -19.003 86.288 1.00 67.21 122 GLU A O 1
ATOM 735 N N . PHE A 1 123 ? -5.522 -21.171 86.738 1.00 63.01 123 PHE A N 1
ATOM 736 C CA . PHE A 1 123 ? -4.275 -21.215 85.984 1.00 62.07 123 PHE A CA 1
ATOM 737 C C . PHE A 1 123 ? -4.547 -21.091 84.478 1.00 66.57 123 PHE A C 1
ATOM 738 O O . PHE A 1 123 ? -3.801 -20.400 83.786 1.00 66.63 123 PHE A O 1
ATOM 746 N N . GLY A 1 124 ? -5.605 -21.750 84.005 1.00 63.06 124 GLY A N 1
ATOM 747 C CA . GLY A 1 124 ? -6.045 -21.711 82.611 1.00 62.98 124 GLY A CA 1
ATOM 748 C C . GLY A 1 124 ? -6.415 -20.320 82.127 1.00 67.24 124 GLY A C 1
ATOM 749 O O . GLY A 1 124 ? -6.187 -19.988 80.959 1.00 66.41 124 GLY A O 1
ATOM 750 N N . ARG A 1 125 ? -6.976 -19.494 83.031 1.00 65.00 125 ARG A N 1
ATOM 751 C CA . ARG A 1 125 ? -7.374 -18.112 82.757 1.00 65.41 125 ARG A CA 1
ATOM 752 C C . ARG A 1 125 ? -6.138 -17.226 82.794 1.00 70.72 125 ARG A C 1
ATOM 753 O O . ARG A 1 125 ? -5.999 -16.320 81.967 1.00 71.41 125 ARG A O 1
ATOM 755 N N . LEU A 1 126 ? -5.231 -17.508 83.750 1.00 66.35 126 LEU A N 1
ATOM 756 C CA . LEU A 1 126 ? -3.952 -16.824 83.952 1.00 65.19 126 LEU A CA 1
ATOM 757 C C . LEU A 1 126 ? -3.077 -17.045 82.701 1.00 65.20 126 LEU A C 1
ATOM 758 O O . LEU A 1 126 ? -2.438 -16.112 82.227 1.00 64.43 126 LEU A O 1
ATOM 763 N N . LEU A 1 127 ? -3.133 -18.261 82.133 1.00 59.81 127 LEU A N 1
ATOM 764 C CA . LEU A 1 127 ? -2.418 -18.655 80.927 1.00 59.19 127 LEU A CA 1
ATOM 765 C C . LEU A 1 127 ? -2.987 -17.998 79.666 1.00 66.15 127 LEU A C 1
ATOM 766 O O . LEU A 1 127 ? -2.208 -17.674 78.770 1.00 66.70 127 LEU A O 1
ATOM 771 N N . SER A 1 128 ? -4.328 -17.780 79.597 1.00 63.49 128 SER A N 1
ATOM 772 C CA . SER A 1 128 ? -4.992 -17.116 78.459 1.00 63.42 128 SER A CA 1
ATOM 773 C C . SER A 1 128 ? -4.645 -15.613 78.414 1.00 66.24 128 SER A C 1
ATOM 774 O O . SER A 1 128 ? -4.361 -15.082 77.334 1.00 65.37 128 SER A O 1
ATOM 777 N N . THR A 1 129 ? -4.653 -14.943 79.598 1.00 62.08 129 THR A N 1
ATOM 778 C CA . THR A 1 129 ? -4.296 -13.526 79.789 1.00 61.77 129 THR A CA 1
ATOM 779 C C . THR A 1 129 ? -2.833 -13.332 79.346 1.00 64.69 129 THR A C 1
ATOM 780 O O . THR A 1 129 ? -2.501 -12.305 78.740 1.00 64.17 129 THR A O 1
ATOM 784 N N . ALA A 1 130 ? -1.980 -14.341 79.649 1.00 59.96 130 ALA A N 1
ATOM 785 C CA . ALA A 1 130 ? -0.563 -14.391 79.295 1.00 59.65 130 ALA A CA 1
ATOM 786 C C . ALA A 1 130 ? -0.404 -14.592 77.799 1.00 62.75 130 ALA A C 1
ATOM 787 O O . ALA A 1 130 ? 0.242 -13.771 77.150 1.00 61.25 130 ALA A O 1
ATOM 789 N N . SER A 1 131 ? -1.036 -15.656 77.240 1.00 60.26 131 SER A N 1
ATOM 790 C CA . SER A 1 131 ? -0.984 -15.978 75.812 1.00 60.69 131 SER A CA 1
ATOM 791 C C . SER A 1 131 ? -1.307 -14.778 74.912 1.00 64.49 131 SER A C 1
ATOM 792 O O . SER A 1 131 ? -0.650 -14.608 73.888 1.00 63.90 131 SER A O 1
ATOM 795 N N . GLY A 1 132 ? -2.249 -13.932 75.345 1.00 60.75 132 GLY A N 1
ATOM 796 C CA . GLY A 1 132 ? -2.636 -12.711 74.644 1.00 60.25 132 GLY A CA 1
ATOM 797 C C . GLY A 1 132 ? -1.561 -11.641 74.701 1.00 63.16 132 GLY A C 1
ATOM 798 O O . GLY A 1 132 ? -1.230 -11.034 73.676 1.00 62.63 132 GLY A O 1
ATOM 799 N N . GLU A 1 133 ? -1.013 -11.399 75.910 1.00 58.51 133 GLU A N 1
ATOM 800 C CA . GLU A 1 133 ? 0.070 -10.434 76.139 1.00 57.74 133 GLU A CA 1
ATOM 801 C C . GLU A 1 133 ? 1.327 -10.876 75.393 1.00 58.12 133 GLU A C 1
ATOM 802 O O . GLU A 1 133 ? 1.866 -10.102 74.616 1.00 57.93 133 GLU A O 1
ATOM 808 N N . ILE A 1 134 ? 1.770 -12.132 75.612 1.00 52.48 134 ILE A N 1
ATOM 809 C CA . ILE A 1 134 ? 2.969 -12.727 75.013 1.00 51.01 134 ILE A CA 1
ATOM 810 C C . ILE A 1 134 ? 2.903 -12.813 73.489 1.00 52.58 134 ILE A C 1
ATOM 811 O O . ILE A 1 134 ? 3.932 -12.626 72.847 1.00 50.70 134 ILE A O 1
ATOM 816 N N . SER A 1 135 ? 1.703 -13.072 72.905 1.00 49.95 135 SER A N 1
ATOM 817 C CA . SER A 1 135 ? 1.524 -13.165 71.442 1.00 50.20 135 SER A CA 1
ATOM 818 C C . SER A 1 135 ? 1.489 -11.788 70.763 1.00 54.26 135 SER A C 1
ATOM 819 O O . SER A 1 135 ? 1.680 -11.692 69.546 1.00 55.22 135 SER A O 1
ATOM 821 N N . ARG A 1 136 ? 1.270 -10.730 71.555 1.00 49.67 136 ARG A N 1
ATOM 822 C CA . ARG A 1 136 ? 1.227 -9.350 71.078 1.00 48.84 136 ARG A CA 1
ATOM 823 C C . ARG A 1 136 ? 2.531 -8.649 71.501 1.00 47.71 136 ARG A C 1
ATOM 824 O O . ARG A 1 136 ? 2.710 -8.266 72.657 1.00 47.28 136 ARG A O 1
ATOM 832 N N . GLN A 1 137 ? 3.478 -8.581 70.569 1.00 40.63 137 GLN A N 1
ATOM 833 C CA . GLN A 1 137 ? 4.792 -7.991 70.816 1.00 39.17 137 GLN A CA 1
ATOM 834 C C . GLN A 1 137 ? 4.993 -6.831 69.853 1.00 42.27 137 GLN A C 1
ATOM 835 O O . GLN A 1 137 ? 4.498 -6.882 68.731 1.00 38.65 137 GLN A O 1
ATOM 841 N N . VAL A 1 138 ? 5.708 -5.776 70.294 1.00 40.64 138 VAL A N 1
ATOM 842 C CA . VAL A 1 138 ? 6.029 -4.616 69.440 1.00 38.99 138 VAL A CA 1
ATOM 843 C C . VAL A 1 138 ? 6.982 -5.133 68.353 1.00 40.23 138 VAL A C 1
ATOM 844 O O . VAL A 1 138 ? 7.993 -5.764 68.683 1.00 41.01 138 VAL A O 1
ATOM 848 N N . ALA A 1 139 ? 6.645 -4.906 67.070 1.00 34.82 139 ALA A N 1
ATOM 849 C CA . ALA A 1 139 ? 7.465 -5.372 65.950 1.00 34.17 139 ALA A CA 1
ATOM 850 C C . ALA A 1 139 ? 8.886 -4.845 66.100 1.00 37.40 139 ALA A C 1
ATOM 851 O O . ALA A 1 139 ? 9.095 -3.630 66.200 1.00 39.57 139 ALA A O 1
ATOM 853 N N . THR A 1 140 ? 9.851 -5.760 66.126 1.00 30.01 140 THR A N 1
ATOM 854 C CA . THR A 1 140 ? 11.258 -5.460 66.328 1.00 29.53 140 THR A CA 1
ATOM 855 C C . THR A 1 140 ? 12.112 -6.013 65.208 1.00 34.31 140 THR A C 1
ATOM 856 O O . THR A 1 140 ? 11.834 -7.091 64.667 1.00 34.34 140 THR A O 1
ATOM 860 N N . ARG A 1 141 ? 13.174 -5.266 64.876 1.00 31.46 141 ARG A N 1
ATOM 861 C CA . ARG A 1 141 ? 14.166 -5.659 63.878 1.00 31.66 141 ARG A CA 1
ATOM 862 C C . ARG A 1 141 ? 15.247 -6.440 64.632 1.00 35.18 141 ARG A C 1
ATOM 863 O O . ARG A 1 141 ? 15.842 -5.928 65.577 1.00 32.39 141 ARG A O 1
ATOM 871 N N . LEU A 1 142 ? 15.466 -7.694 64.255 1.00 34.70 142 LEU A N 1
ATOM 872 C CA . LEU A 1 142 ? 16.460 -8.455 64.983 1.00 35.08 142 LEU A CA 1
ATOM 873 C C . LEU A 1 142 ? 17.493 -9.154 64.144 1.00 35.91 142 LEU A C 1
ATOM 874 O O . LEU A 1 142 ? 17.253 -9.515 62.993 1.00 34.33 142 LEU A O 1
ATOM 879 N N . MET A 1 143 ? 18.654 -9.338 64.732 1.00 32.03 143 MET A N 1
ATOM 880 C CA . MET A 1 143 ? 19.729 -10.059 64.094 1.00 31.67 143 MET A CA 1
ATOM 881 C C . MET A 1 143 ? 19.847 -11.451 64.753 1.00 33.22 143 MET A C 1
ATOM 882 O O . MET A 1 143 ? 19.787 -11.567 65.988 1.00 30.52 143 MET A O 1
ATOM 887 N N . ILE A 1 144 ? 20.036 -12.490 63.906 1.00 27.93 144 ILE A N 1
ATOM 888 C CA . ILE A 1 144 ? 20.253 -13.875 64.325 1.00 26.72 144 ILE A CA 1
ATOM 889 C C . ILE A 1 144 ? 21.717 -14.214 64.106 1.00 32.19 144 ILE A C 1
ATOM 890 O O . ILE A 1 144 ? 22.208 -14.042 63.000 1.00 32.25 144 ILE A O 1
ATOM 895 N N . ILE A 1 145 ? 22.420 -14.673 65.152 1.00 30.06 145 ILE A N 1
ATOM 896 C CA . ILE A 1 145 ? 23.792 -15.176 65.039 1.00 29.11 145 ILE A CA 1
ATOM 897 C C . ILE A 1 145 ? 23.664 -16.686 65.249 1.00 34.46 145 ILE A C 1
ATOM 898 O O . ILE A 1 145 ? 23.479 -17.156 66.380 1.00 31.93 145 ILE A O 1
ATOM 903 N N . GLU A 1 146 ? 23.674 -17.429 64.147 1.00 33.80 146 GLU A N 1
ATOM 904 C CA . GLU A 1 146 ? 23.488 -18.879 64.158 1.00 34.74 146 GLU A CA 1
ATOM 905 C C . GLU A 1 146 ? 24.080 -19.502 62.890 1.00 42.08 146 GLU A C 1
ATOM 906 O O . GLU A 1 146 ? 23.682 -19.123 61.791 1.00 41.84 146 GLU A O 1
ATOM 912 N N . ASP A 1 147 ? 25.016 -20.458 63.050 1.00 42.39 147 ASP A N 1
ATOM 913 C CA . ASP A 1 147 ? 25.682 -21.145 61.924 1.00 44.13 147 ASP A CA 1
ATOM 914 C C . ASP A 1 147 ? 24.919 -22.351 61.344 1.00 46.86 147 ASP A C 1
ATOM 915 O O . ASP A 1 147 ? 25.192 -22.720 60.206 1.00 47.79 147 ASP A O 1
ATOM 920 N N . GLU A 1 148 ? 24.017 -22.981 62.122 1.00 42.17 148 GLU A N 1
ATOM 921 C CA . GLU A 1 148 ? 23.233 -24.145 61.670 1.00 42.06 148 GLU A CA 1
ATOM 922 C C . GLU A 1 148 ? 22.005 -23.682 60.883 1.00 44.21 148 GLU A C 1
ATOM 923 O O . GLU A 1 148 ? 21.063 -23.144 61.482 1.00 42.46 148 GLU A O 1
ATOM 929 N N . PRO A 1 149 ? 22.016 -23.853 59.536 1.00 41.06 149 PRO A N 1
ATOM 930 C CA . PRO A 1 149 ? 20.916 -23.322 58.723 1.00 40.70 149 PRO A CA 1
ATOM 931 C C . PRO A 1 149 ? 19.502 -23.656 59.165 1.00 44.58 149 PRO A C 1
ATOM 932 O O . PRO A 1 149 ? 18.668 -22.746 59.226 1.00 44.59 149 PRO A O 1
ATOM 936 N N . LEU A 1 150 ? 19.239 -24.916 59.550 1.00 39.90 150 LEU A N 1
ATOM 937 C CA . LEU A 1 150 ? 17.903 -25.301 59.999 1.00 39.10 150 LEU A CA 1
ATOM 938 C C . LEU A 1 150 ? 17.500 -24.612 61.307 1.00 40.25 150 LEU A C 1
ATOM 939 O O . LEU A 1 150 ? 16.344 -24.220 61.442 1.00 39.17 150 LEU A O 1
ATOM 944 N N . ILE A 1 151 ? 18.449 -24.433 62.250 1.00 35.90 151 ILE A N 1
ATOM 945 C CA . ILE A 1 151 ? 18.168 -23.724 63.513 1.00 35.31 151 ILE A CA 1
ATOM 946 C C . ILE A 1 151 ? 17.889 -22.240 63.177 1.00 37.92 151 ILE A C 1
ATOM 947 O O . ILE A 1 151 ? 16.883 -21.710 63.630 1.00 36.32 151 ILE A O 1
ATOM 952 N N . ALA A 1 152 ? 18.747 -21.615 62.333 1.00 35.85 152 ALA A N 1
ATOM 953 C CA . ALA A 1 152 ? 18.632 -20.210 61.883 1.00 35.51 152 ALA A CA 1
ATOM 954 C C . ALA A 1 152 ? 17.253 -19.934 61.250 1.00 39.99 152 ALA A C 1
ATOM 955 O O . ALA A 1 152 ? 16.612 -18.943 61.608 1.00 38.84 152 ALA A O 1
ATOM 957 N N . MET A 1 153 ? 16.764 -20.862 60.384 1.00 36.79 153 MET A N 1
ATOM 958 C CA . MET A 1 153 ? 15.453 -20.736 59.734 1.00 37.04 153 MET A CA 1
ATOM 959 C C . MET A 1 153 ? 14.308 -20.936 60.692 1.00 39.49 153 MET A C 1
ATOM 960 O O . MET A 1 153 ? 13.292 -20.259 60.551 1.00 39.01 153 MET A O 1
ATOM 965 N N . ASP A 1 154 ? 14.445 -21.859 61.673 1.00 36.10 154 ASP A N 1
ATOM 966 C CA . ASP A 1 154 ? 13.364 -22.089 62.635 1.00 36.13 154 ASP A CA 1
ATOM 967 C C . ASP A 1 154 ? 13.137 -20.891 63.556 1.00 39.75 154 ASP A C 1
ATOM 968 O O . ASP A 1 154 ? 11.983 -20.577 63.870 1.00 41.62 154 ASP A O 1
ATOM 973 N N . ILE A 1 155 ? 14.227 -20.219 63.977 1.00 34.57 155 ILE A N 1
ATOM 974 C CA . ILE A 1 155 ? 14.157 -19.000 64.793 1.00 33.84 155 ILE A CA 1
ATOM 975 C C . ILE A 1 155 ? 13.485 -17.912 63.920 1.00 33.92 155 ILE A C 1
ATOM 976 O O . ILE A 1 155 ? 12.540 -17.272 64.373 1.00 32.93 155 ILE A O 1
ATOM 981 N N . GLU A 1 156 ? 13.973 -17.736 62.671 1.00 30.81 156 GLU A N 1
ATOM 982 C CA . GLU A 1 156 ? 13.449 -16.753 61.696 1.00 30.55 156 GLU A CA 1
ATOM 983 C C . GLU A 1 156 ? 11.960 -16.882 61.485 1.00 35.24 156 GLU A C 1
ATOM 984 O O . GLU A 1 156 ? 11.236 -15.897 61.629 1.00 35.42 156 GLU A O 1
ATOM 990 N N . GLN A 1 157 ? 11.489 -18.109 61.228 1.00 33.23 157 GLN A N 1
ATOM 991 C CA . GLN A 1 157 ? 10.075 -18.416 61.033 1.00 32.65 157 GLN A CA 1
ATOM 992 C C . GLN A 1 157 ? 9.239 -18.047 62.264 1.00 36.07 157 GLN A C 1
ATOM 993 O O . GLN A 1 157 ? 8.176 -17.452 62.101 1.00 33.32 157 GLN A O 1
ATOM 995 N N . MET A 1 158 ? 9.713 -18.380 63.488 1.00 36.41 158 MET A N 1
ATOM 996 C CA . MET A 1 158 ? 8.983 -18.058 64.734 1.00 38.53 158 MET A CA 1
ATOM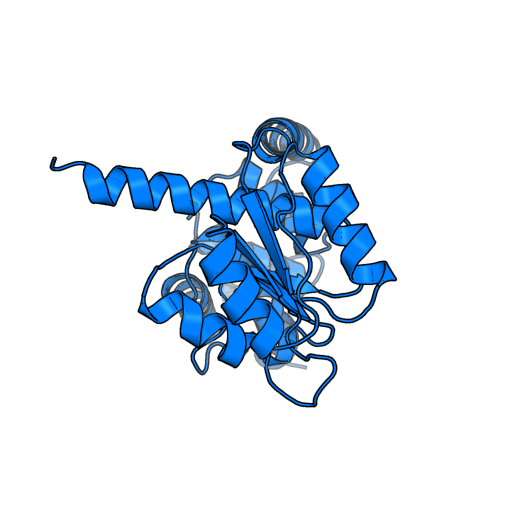 997 C C . MET A 1 158 ? 8.897 -16.542 64.969 1.00 37.07 158 MET A C 1
ATOM 998 O O . MET A 1 158 ? 7.843 -16.023 65.313 1.00 37.99 158 MET A O 1
ATOM 1003 N N . VAL A 1 159 ? 10.012 -15.863 64.805 1.00 30.65 159 VAL A N 1
ATOM 1004 C CA . VAL A 1 159 ? 10.164 -14.410 64.964 1.00 31.04 159 VAL A CA 1
ATOM 1005 C C . VAL A 1 159 ? 9.210 -13.649 64.001 1.00 35.03 159 VAL A C 1
ATOM 1006 O O . VAL A 1 159 ? 8.488 -12.738 64.435 1.00 34.75 159 VAL A O 1
ATOM 1010 N N . GLU A 1 160 ? 9.161 -14.084 62.724 1.00 30.95 160 GLU A N 1
ATOM 1011 C CA . GLU A 1 160 ? 8.311 -13.497 61.685 1.00 29.75 160 GLU A CA 1
ATOM 1012 C C . GLU A 1 160 ? 6.839 -13.711 61.984 1.00 36.83 160 GLU A C 1
ATOM 1013 O O . GLU A 1 160 ? 6.036 -12.782 61.797 1.00 37.19 160 GLU A O 1
ATOM 1019 N N . SER A 1 161 ? 6.484 -14.905 62.517 1.00 32.85 161 SER A N 1
ATOM 1020 C CA . SER A 1 161 ? 5.10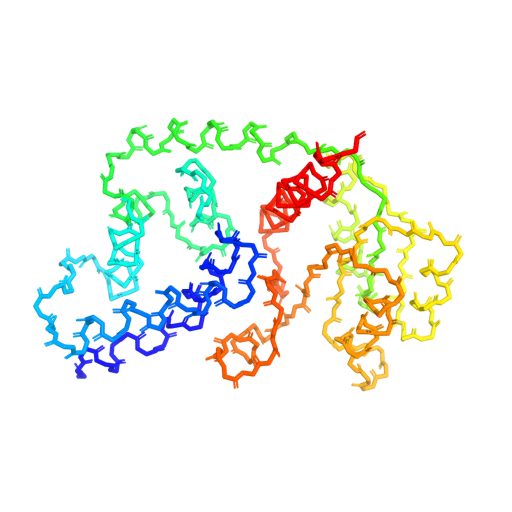7 -15.232 62.876 1.00 33.15 161 SER A CA 1
ATOM 1021 C C . SER A 1 161 ? 4.592 -14.286 63.950 1.00 38.05 161 SER A C 1
ATOM 1022 O O . SER A 1 161 ? 3.390 -14.043 64.009 1.00 38.45 161 SER A O 1
ATOM 1025 N N . LEU A 1 162 ? 5.509 -13.743 64.787 1.00 34.24 162 LEU A N 1
ATOM 1026 C CA . LEU A 1 162 ? 5.220 -12.789 65.858 1.00 33.65 162 LEU A CA 1
ATOM 1027 C C . LEU A 1 162 ? 5.185 -11.335 65.345 1.00 38.04 162 LEU A C 1
ATOM 1028 O O . LEU A 1 162 ? 4.893 -10.430 66.116 1.00 38.80 162 LEU A O 1
ATOM 1033 N N . GLY A 1 163 ? 5.536 -11.128 64.080 1.00 34.57 163 GLY A N 1
ATOM 1034 C CA . GLY A 1 163 ? 5.546 -9.818 63.436 1.00 33.91 163 GLY A CA 1
ATOM 1035 C C . GLY A 1 163 ? 6.884 -9.111 63.450 1.00 36.72 163 GLY A C 1
ATOM 1036 O O . GLY A 1 163 ? 6.953 -7.930 63.126 1.00 36.49 163 GLY A O 1
ATOM 1037 N N . HIS A 1 164 ? 7.962 -9.818 63.812 1.00 31.98 164 HIS A N 1
ATOM 1038 C CA . HIS A 1 164 ? 9.283 -9.221 63.861 1.00 31.33 164 HIS A CA 1
ATOM 1039 C C . HIS A 1 164 ? 9.973 -9.305 62.525 1.00 34.88 164 HIS A C 1
ATOM 1040 O O . HIS A 1 164 ? 9.526 -10.025 61.632 1.00 35.10 164 HIS A O 1
ATOM 1047 N N . GLU A 1 165 ? 11.055 -8.559 62.377 1.00 30.90 165 GLU A N 1
ATOM 1048 C CA . GLU A 1 165 ? 11.795 -8.557 61.131 1.00 31.70 165 GLU A CA 1
ATOM 1049 C C . GLU A 1 165 ? 13.220 -9.055 61.354 1.00 36.82 165 GLU A C 1
ATOM 1050 O O . GLU A 1 165 ? 13.934 -8.519 62.194 1.00 35.78 165 GLU A O 1
ATOM 1056 N N . VAL A 1 166 ? 13.638 -10.059 60.577 1.00 34.46 166 VAL A N 1
ATOM 1057 C CA . VAL A 1 166 ? 15.001 -10.555 60.642 1.00 33.99 166 VAL A CA 1
ATOM 1058 C C . VAL A 1 166 ? 15.826 -9.741 59.648 1.00 39.31 166 VAL A C 1
ATOM 1059 O O . VAL A 1 166 ? 15.624 -9.862 58.432 1.00 39.28 166 VAL A O 1
ATOM 1063 N N . VAL A 1 167 ? 16.769 -8.940 60.166 1.00 34.88 167 VAL A N 1
ATOM 1064 C CA . VAL A 1 167 ? 17.613 -8.078 59.338 1.00 35.49 167 VAL A CA 1
ATOM 1065 C C . VAL A 1 167 ? 18.689 -8.859 58.605 1.00 41.50 167 VAL A C 1
ATOM 1066 O O . VAL A 1 167 ? 19.254 -8.363 57.639 1.00 41.53 167 VAL A O 1
ATOM 1070 N N . GLY A 1 168 ? 18.969 -10.057 59.100 1.00 38.49 168 GLY A N 1
ATOM 1071 C CA . GLY A 1 168 ? 19.967 -10.964 58.560 1.00 38.38 168 GLY A CA 1
ATOM 1072 C C . GLY A 1 168 ? 20.392 -12.023 59.560 1.00 41.17 168 GLY A C 1
ATOM 1073 O O . GLY A 1 168 ? 20.021 -11.978 60.740 1.00 38.97 168 GLY A O 1
ATOM 1074 N N . ILE A 1 169 ? 21.176 -12.988 59.061 1.00 38.02 169 ILE A N 1
ATOM 1075 C CA . ILE A 1 169 ? 21.710 -14.123 59.797 1.00 37.66 169 ILE A CA 1
ATOM 1076 C C . ILE A 1 169 ? 23.213 -14.080 59.670 1.00 42.26 169 ILE A C 1
ATOM 1077 O O . ILE A 1 169 ? 23.739 -14.182 58.561 1.00 43.64 169 ILE A O 1
ATOM 1082 N N . ALA A 1 170 ? 23.906 -13.908 60.798 1.00 37.38 170 ALA A N 1
ATOM 1083 C CA . ALA A 1 170 ? 25.370 -13.908 60.834 1.00 36.12 170 ALA A CA 1
ATOM 1084 C C . ALA A 1 170 ? 25.845 -15.306 61.288 1.00 41.09 170 ALA A C 1
ATOM 1085 O O . ALA A 1 170 ? 25.279 -15.866 62.223 1.00 38.95 170 ALA A O 1
ATOM 1087 N N . ARG A 1 171 ? 26.840 -15.881 60.589 1.00 39.96 171 ARG A N 1
ATOM 1088 C CA . ARG A 1 171 ? 27.380 -17.213 60.884 1.00 41.02 171 ARG A CA 1
ATOM 1089 C C . ARG A 1 171 ? 28.694 -17.156 61.689 1.00 46.17 171 ARG A C 1
ATOM 1090 O O . ARG A 1 171 ? 29.040 -18.126 62.364 1.00 45.65 171 ARG A O 1
ATOM 1098 N N . THR A 1 172 ? 29.420 -16.025 61.621 1.00 44.32 172 THR A N 1
ATOM 1099 C CA . THR A 1 172 ? 30.701 -15.836 62.335 1.00 45.05 172 THR A CA 1
ATOM 1100 C C . THR A 1 172 ? 30.673 -14.529 63.118 1.00 50.50 172 THR A C 1
ATOM 1101 O O . THR A 1 172 ? 29.746 -13.745 62.933 1.00 49.47 172 THR A O 1
ATOM 1105 N N . LYS A 1 173 ? 31.716 -14.267 63.943 1.00 49.09 173 LYS A N 1
ATOM 1106 C CA . LYS A 1 173 ? 31.842 -13.024 64.710 1.00 49.44 173 LYS A CA 1
ATOM 1107 C C . LYS A 1 173 ? 31.986 -11.815 63.766 1.00 54.54 173 LYS A C 1
ATOM 1108 O O . LYS A 1 173 ? 31.340 -10.789 63.985 1.00 55.01 173 LYS A O 1
ATOM 1114 N N . ASP A 1 174 ? 32.813 -11.958 62.713 1.00 51.10 174 ASP A N 1
ATOM 1115 C CA . ASP A 1 174 ? 33.084 -10.939 61.694 1.00 50.97 174 ASP A CA 1
ATOM 1116 C C . ASP A 1 174 ? 31.829 -10.551 60.913 1.00 53.28 174 ASP A C 1
ATOM 1117 O O . ASP A 1 174 ? 31.613 -9.362 60.686 1.00 53.29 174 ASP A O 1
ATOM 1119 N N . GLU A 1 175 ? 30.999 -11.538 60.505 1.00 48.39 175 GLU A N 1
ATOM 1120 C CA . GLU A 1 175 ? 29.751 -11.248 59.788 1.00 47.15 175 GLU A CA 1
ATOM 1121 C C . GLU A 1 175 ? 28.776 -10.541 60.717 1.00 48.70 175 GLU A C 1
ATOM 1122 O O . GLU A 1 175 ? 28.050 -9.661 60.258 1.00 47.71 175 GLU A O 1
ATOM 1128 N N . ALA A 1 176 ? 28.777 -10.923 62.023 1.00 44.02 176 ALA A N 1
ATOM 1129 C CA . ALA A 1 176 ? 27.902 -10.373 63.061 1.00 43.34 176 ALA A CA 1
ATOM 1130 C C . ALA A 1 176 ? 28.149 -8.900 63.338 1.00 48.32 176 ALA A C 1
ATOM 1131 O O . ALA A 1 176 ? 27.178 -8.155 63.448 1.00 46.70 176 ALA A O 1
ATOM 1133 N N . LEU A 1 177 ? 29.435 -8.479 63.459 1.00 46.25 177 LEU A N 1
ATOM 1134 C CA . LEU A 1 177 ? 29.796 -7.075 63.705 1.00 46.05 177 LEU A CA 1
ATOM 1135 C C . LEU A 1 177 ? 29.447 -6.232 62.473 1.00 49.26 177 LEU A C 1
ATOM 1136 O O . LEU A 1 177 ? 28.886 -5.143 62.609 1.00 49.37 177 LEU A O 1
ATOM 1138 N N . ALA A 1 178 ? 29.696 -6.780 61.270 1.00 45.51 178 ALA A N 1
ATOM 1139 C CA . ALA A 1 178 ? 29.385 -6.104 60.018 1.00 46.10 178 ALA A CA 1
ATOM 1140 C C . ALA A 1 178 ? 27.870 -5.953 59.823 1.00 51.12 178 ALA A C 1
ATOM 1141 O O . ALA A 1 178 ? 27.420 -4.880 59.412 1.00 51.55 178 ALA A O 1
ATOM 1143 N N . LEU A 1 179 ? 27.087 -7.013 60.144 1.00 46.38 179 LEU A N 1
ATOM 1144 C CA . LEU A 1 179 ? 25.625 -7.000 60.045 1.00 45.62 179 LEU A CA 1
ATOM 1145 C C . LEU A 1 179 ? 25.036 -6.064 61.093 1.00 48.46 179 LEU A C 1
ATOM 1146 O O . LEU A 1 179 ? 24.078 -5.355 60.786 1.00 48.17 179 LEU A O 1
ATOM 1151 N N . TYR A 1 180 ? 25.631 -6.019 62.306 1.00 44.92 180 TYR A N 1
ATOM 1152 C CA . TYR A 1 180 ? 25.185 -5.090 63.349 1.00 45.01 180 TYR A CA 1
ATOM 1153 C C . TYR A 1 180 ? 25.402 -3.616 62.912 1.00 48.92 180 TYR A C 1
ATOM 1154 O O . TYR A 1 180 ? 24.509 -2.799 63.129 1.00 47.69 180 TYR A O 1
ATOM 1163 N N . GLU A 1 181 ? 26.578 -3.288 62.313 1.00 45.89 181 GLU A N 1
ATOM 1164 C CA . GLU A 1 181 ? 26.896 -1.922 61.855 1.00 46.17 181 GLU A CA 1
ATOM 1165 C C . GLU A 1 181 ? 26.027 -1.457 60.693 1.00 48.51 181 GLU A C 1
ATOM 1166 O O . GLU A 1 181 ? 25.528 -0.327 60.715 1.00 47.94 181 GLU A O 1
ATOM 1172 N N . LYS A 1 182 ? 25.799 -2.340 59.716 1.00 43.83 182 LYS A N 1
ATOM 1173 C CA . LYS A 1 182 ? 24.986 -2.036 58.550 1.00 43.52 182 LYS A CA 1
ATOM 1174 C C . LYS A 1 182 ? 23.481 -1.948 58.856 1.00 47.06 182 LYS A C 1
ATOM 1175 O O . LYS A 1 182 ? 22.820 -1.020 58.388 1.00 47.04 182 LYS A O 1
ATOM 1177 N N . GLU A 1 183 ? 22.937 -2.889 59.654 1.00 41.73 183 GLU A N 1
ATOM 1178 C CA . GLU A 1 183 ? 21.494 -2.927 59.913 1.00 39.62 183 GLU A CA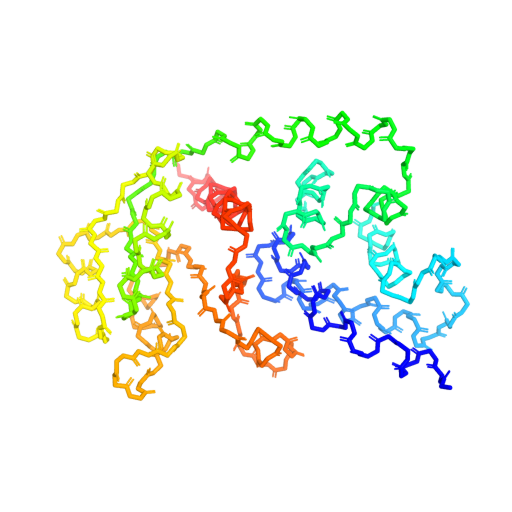 1
ATOM 1179 C C . GLU A 1 183 ? 21.003 -2.319 61.212 1.00 41.02 183 GLU A C 1
ATOM 1180 O O . GLU A 1 183 ? 19.803 -2.083 61.339 1.00 40.75 183 GLU A O 1
ATOM 1186 N N . LYS A 1 184 ? 21.897 -2.092 62.177 1.00 36.32 184 LYS A N 1
ATOM 1187 C CA . LYS A 1 184 ? 21.536 -1.567 63.497 1.00 36.35 184 LYS A CA 1
ATOM 1188 C C . LYS A 1 184 ? 20.270 -2.233 64.091 1.00 39.76 184 LYS A C 1
ATOM 1189 O O . LYS A 1 184 ? 19.252 -1.566 64.282 1.00 40.53 184 LYS A O 1
ATOM 1195 N N . PRO A 1 185 ? 20.267 -3.582 64.291 1.00 35.52 185 PRO A N 1
ATOM 1196 C CA . PRO A 1 185 ? 19.062 -4.232 64.838 1.00 34.41 185 PRO A CA 1
ATOM 1197 C C . PRO A 1 185 ? 18.806 -3.789 66.285 1.00 35.42 185 PRO A C 1
ATOM 1198 O O . PRO A 1 185 ? 19.712 -3.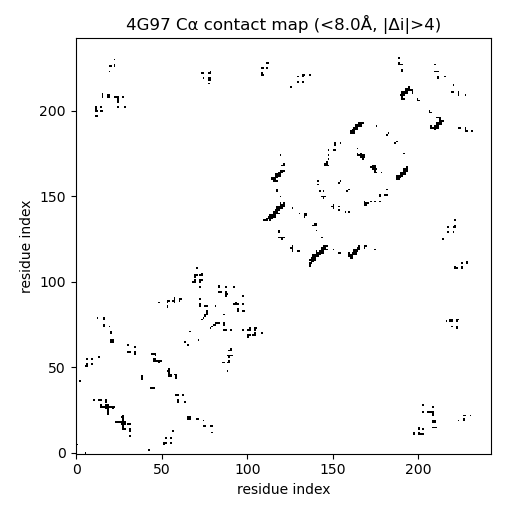342 66.984 1.00 33.20 185 PRO A O 1
ATOM 1202 N N . ARG A 1 186 ? 17.566 -3.920 66.715 1.00 32.32 186 ARG A N 1
ATOM 1203 C CA . ARG A 1 186 ? 17.124 -3.513 68.038 1.00 32.98 186 ARG A CA 1
ATOM 1204 C C . ARG A 1 186 ? 17.345 -4.616 69.097 1.00 35.69 186 ARG A C 1
ATOM 1205 O O . ARG A 1 186 ? 17.417 -4.328 70.291 1.00 33.69 186 ARG A O 1
ATOM 1213 N N . MET A 1 187 ? 17.483 -5.868 68.632 1.00 32.01 187 MET A N 1
ATOM 1214 C CA . MET A 1 187 ? 17.635 -7.069 69.447 1.00 31.49 187 MET A CA 1
ATOM 1215 C C . MET A 1 187 ? 18.531 -8.059 68.720 1.00 34.46 187 MET A C 1
ATOM 1216 O O . MET A 1 187 ? 18.588 -8.067 67.480 1.00 32.71 187 MET A O 1
ATOM 1221 N N . VAL A 1 188 ? 19.199 -8.936 69.497 1.00 30.35 188 VAL A N 1
ATOM 1222 C CA . VAL A 1 188 ? 20.062 -9.992 68.972 1.00 30.28 188 VAL A CA 1
ATOM 1223 C C . VAL A 1 188 ? 19.650 -11.343 69.588 1.00 31.40 188 VAL A C 1
ATOM 1224 O O . VAL A 1 188 ? 19.410 -11.418 70.794 1.00 28.15 188 VAL A O 1
ATOM 1228 N N . LEU A 1 189 ? 19.588 -12.404 68.750 1.00 28.70 189 LEU A N 1
ATOM 1229 C CA . LEU A 1 189 ? 19.369 -13.794 69.176 1.00 28.77 189 LEU A CA 1
ATOM 1230 C C . LEU A 1 189 ? 20.652 -14.476 68.729 1.00 31.46 189 LEU A C 1
ATOM 1231 O O . LEU A 1 189 ? 20.922 -14.533 67.524 1.00 29.50 189 LEU A O 1
ATOM 1236 N N . ALA A 1 190 ? 21.517 -14.848 69.709 1.00 28.36 190 ALA A N 1
ATOM 1237 C CA . ALA A 1 190 ? 22.846 -15.385 69.426 1.00 28.66 190 ALA A CA 1
ATOM 1238 C C . ALA A 1 190 ? 23.121 -16.783 69.933 1.00 33.71 190 ALA A C 1
ATOM 1239 O O . ALA A 1 190 ? 22.897 -17.082 71.114 1.00 31.13 190 ALA A O 1
ATOM 1241 N N . ASP A 1 191 ? 23.664 -17.628 69.046 1.00 32.20 191 ASP A N 1
ATOM 1242 C CA . ASP A 1 191 ? 24.136 -18.953 69.450 1.00 33.58 191 ASP A CA 1
ATOM 1243 C C . ASP A 1 191 ? 25.456 -18.756 70.213 1.00 40.29 191 ASP A C 1
ATOM 1244 O O . ASP A 1 191 ? 26.210 -17.828 69.914 1.00 39.72 191 ASP A O 1
ATOM 1249 N N . ILE A 1 192 ? 25.715 -19.613 71.196 1.00 40.61 192 ILE A N 1
ATOM 1250 C CA . ILE A 1 192 ? 26.919 -19.574 72.033 1.00 43.16 192 ILE A CA 1
ATOM 1251 C C . ILE A 1 192 ? 28.225 -19.913 71.281 1.00 51.40 192 ILE A C 1
ATOM 1252 O O . ILE A 1 192 ? 29.246 -19.264 71.505 1.00 51.31 192 ILE A O 1
ATOM 1257 N N . GLN A 1 193 ? 28.185 -20.913 70.408 1.00 52.52 193 GLN A N 1
ATOM 1258 C CA . GLN A 1 193 ? 29.348 -21.339 69.634 1.00 55.59 193 GLN A CA 1
ATOM 1259 C C . GLN A 1 193 ? 29.075 -21.128 68.152 1.00 64.57 193 GLN A C 1
ATOM 1260 O O . GLN A 1 193 ? 27.956 -21.372 67.687 1.00 64.22 193 GLN A O 1
ATOM 1262 N N . LEU A 1 194 ? 30.090 -20.656 67.415 1.00 64.84 194 LEU A N 1
ATOM 1263 C CA . LEU A 1 194 ? 29.951 -20.359 65.986 1.00 66.21 194 LEU A CA 1
ATOM 1264 C C . LEU A 1 194 ? 30.632 -21.395 65.080 1.00 73.91 194 LEU A C 1
ATOM 1265 O O . LEU A 1 194 ? 31.062 -22.440 65.581 1.00 73.30 194 LEU A O 1
ATOM 1270 N N . ALA A 1 195 ? 30.684 -21.123 63.745 1.00 73.68 195 ALA A N 1
ATOM 1271 C CA . ALA A 1 195 ? 31.308 -21.970 62.715 1.00 74.85 195 ALA A CA 1
ATOM 1272 C C . ALA A 1 195 ? 32.748 -22.290 63.134 1.00 80.52 195 ALA A C 1
ATOM 1273 O O . ALA A 1 195 ? 33.158 -23.454 63.155 1.00 80.85 195 ALA A O 1
ATOM 1275 N N . ASP A 1 196 ? 33.474 -21.236 63.523 1.00 77.66 196 ASP A N 1
ATOM 1276 C CA . ASP A 1 196 ? 34.815 -21.230 64.093 1.00 78.10 196 ASP A CA 1
ATOM 1277 C C . ASP A 1 196 ? 34.606 -21.483 65.589 1.00 83.41 196 ASP A C 1
ATOM 1278 O O . ASP A 1 196 ? 33.544 -21.151 66.114 1.00 84.34 196 ASP A O 1
ATOM 1283 N N . GLY A 1 197 ? 35.609 -22.028 66.270 1.00 79.26 197 GLY A N 1
ATOM 1284 C CA . GLY A 1 197 ? 35.531 -22.323 67.701 1.00 78.80 197 GLY A CA 1
ATOM 1285 C C . GLY A 1 197 ? 35.080 -21.183 68.602 1.00 80.79 197 GLY A C 1
ATOM 1286 O O . GLY A 1 197 ? 34.594 -21.430 69.712 1.00 80.42 197 GLY A O 1
ATOM 1287 N N . SER A 1 198 ? 35.219 -19.927 68.103 1.00 75.47 198 SER A N 1
ATOM 1288 C CA . SER A 1 198 ? 34.898 -18.665 68.770 1.00 74.29 198 SER A CA 1
ATOM 1289 C C . SER A 1 198 ? 33.513 -18.579 69.429 1.00 75.85 198 SER A C 1
ATOM 1290 O O . SER A 1 198 ? 32.536 -19.189 68.968 1.00 75.72 198 SER A O 1
ATOM 1293 N N . SER A 1 199 ? 33.461 -17.784 70.507 1.00 69.10 199 SER A N 1
ATOM 1294 C CA . SER A 1 199 ? 32.306 -17.515 71.344 1.00 66.80 199 SER A CA 1
ATOM 1295 C C . SER A 1 199 ? 31.343 -16.519 70.705 1.00 65.69 199 SER A C 1
ATOM 1296 O O . SER A 1 199 ? 31.759 -15.483 70.178 1.00 65.12 199 SER A O 1
ATOM 1299 N N . GLY A 1 200 ? 30.055 -16.848 70.789 1.00 58.32 200 GLY A N 1
ATOM 1300 C CA . GLY A 1 200 ? 28.958 -15.984 70.374 1.00 55.74 200 GLY A CA 1
ATOM 1301 C C . GLY A 1 200 ? 28.771 -14.896 71.415 1.00 54.07 200 GLY A C 1
ATOM 1302 O O . GLY A 1 200 ? 28.380 -13.779 71.076 1.00 52.45 200 GLY A O 1
ATOM 1303 N N . ILE A 1 201 ? 29.103 -15.210 72.699 1.00 48.24 201 ILE A N 1
ATOM 1304 C CA . ILE A 1 201 ? 29.047 -14.284 73.846 1.00 47.27 201 ILE A CA 1
ATOM 1305 C C . ILE A 1 201 ? 30.067 -13.146 73.627 1.00 50.84 201 ILE A C 1
ATOM 1306 O O . ILE A 1 201 ? 29.714 -11.975 73.788 1.00 48.94 201 ILE A O 1
ATOM 1311 N N . ASP A 1 202 ? 31.323 -13.503 73.266 1.00 48.83 202 ASP A N 1
ATOM 1312 C CA . ASP A 1 202 ? 32.412 -12.550 73.004 1.00 49.81 202 ASP A CA 1
ATOM 1313 C C . ASP A 1 202 ? 32.067 -11.663 71.826 1.00 54.53 202 ASP A C 1
ATOM 1314 O O . ASP A 1 202 ? 32.284 -10.455 71.896 1.00 54.95 202 ASP A O 1
ATOM 1319 N N . ALA A 1 203 ? 31.464 -12.260 70.778 1.00 51.94 203 ALA A N 1
ATOM 1320 C CA . ALA A 1 203 ? 30.967 -11.576 69.583 1.00 51.99 203 ALA A CA 1
ATOM 1321 C C . ALA A 1 203 ? 29.896 -10.558 69.982 1.00 54.78 203 ALA A C 1
ATOM 1322 O O . ALA A 1 203 ? 29.949 -9.413 69.534 1.00 55.38 203 ALA A O 1
ATOM 1324 N N . VAL A 1 204 ? 28.949 -10.962 70.857 1.00 49.37 204 VAL A N 1
ATOM 1325 C CA . VAL A 1 204 ? 27.889 -10.075 71.340 1.00 48.51 204 VAL A CA 1
ATOM 1326 C C . VAL A 1 204 ? 28.456 -8.948 72.234 1.00 53.72 204 VAL A C 1
ATOM 1327 O O . VAL A 1 204 ? 28.064 -7.793 72.058 1.00 53.50 204 VAL A O 1
ATOM 1331 N N . ASN A 1 205 ? 29.380 -9.280 73.163 1.00 50.60 205 ASN A N 1
ATOM 1332 C CA . ASN A 1 205 ? 30.007 -8.312 74.081 1.00 51.48 205 ASN A CA 1
ATOM 1333 C C . ASN A 1 205 ? 30.634 -7.071 73.416 1.00 57.75 205 ASN A C 1
ATOM 1334 O O . ASN A 1 205 ? 30.601 -5.988 74.004 1.00 56.78 205 ASN A O 1
ATOM 1339 N N . GLU A 1 206 ? 31.120 -7.218 72.171 1.00 57.52 206 GLU A N 1
ATOM 1340 C CA . GLU A 1 206 ? 31.684 -6.131 71.359 1.00 59.06 206 GLU A CA 1
ATOM 1341 C C . GLU A 1 206 ? 30.609 -5.124 70.926 1.00 66.97 206 GLU A C 1
ATOM 1342 O O . GLU A 1 206 ? 30.878 -3.924 70.914 1.00 68.05 206 GLU A O 1
ATOM 1348 N N . ILE A 1 207 ? 29.385 -5.615 70.616 1.00 64.57 207 ILE A N 1
ATOM 1349 C CA . ILE A 1 207 ? 28.211 -4.825 70.237 1.00 64.83 207 ILE A CA 1
ATOM 1350 C C . ILE A 1 207 ? 27.721 -4.053 71.466 1.00 71.57 207 ILE A C 1
ATOM 1351 O O . ILE A 1 207 ? 27.600 -2.831 71.402 1.00 71.49 207 ILE A O 1
ATOM 1356 N N . LEU A 1 208 ? 27.473 -4.772 72.587 1.00 70.57 208 LEU A N 1
ATOM 1357 C CA . LEU A 1 208 ? 26.992 -4.261 73.879 1.00 71.60 208 LEU A CA 1
ATOM 1358 C C . LEU A 1 208 ? 27.755 -3.035 74.441 1.00 78.31 208 LEU A C 1
ATOM 1359 O O . LEU A 1 208 ? 27.164 -2.251 75.194 1.00 77.90 208 LEU A O 1
ATOM 1361 N N . HIS A 1 209 ? 29.047 -2.867 74.060 1.00 76.28 209 HIS A N 1
ATOM 1362 C CA . HIS A 1 209 ? 29.895 -1.744 74.479 1.00 76.62 209 HIS A CA 1
ATOM 1363 C C . HIS A 1 209 ? 29.331 -0.397 73.973 1.00 80.26 209 HIS A C 1
ATOM 1364 O O . HIS A 1 209 ? 28.910 0.434 74.784 1.00 79.79 209 HIS A O 1
ATOM 1366 N N . ASP A 1 210 ? 29.262 -0.223 72.639 1.00 76.52 210 ASP A N 1
ATOM 1367 C CA . ASP A 1 210 ? 28.755 0.985 71.983 1.00 76.09 210 ASP A CA 1
ATOM 1368 C C . ASP A 1 210 ? 27.249 1.209 72.161 1.00 78.06 210 ASP A C 1
ATOM 1369 O O . ASP A 1 210 ? 26.826 2.366 72.214 1.00 77.91 210 ASP A O 1
ATOM 1371 N N . ASN A 1 211 ? 26.439 0.118 72.233 1.00 72.18 211 ASN A N 1
ATOM 1372 C CA . ASN A 1 211 ? 24.983 0.214 72.388 1.00 70.21 211 ASN A CA 1
ATOM 1373 C C . ASN A 1 211 ? 24.383 -0.942 73.181 1.00 70.33 211 ASN A C 1
ATOM 1374 O O . ASN A 1 211 ? 24.582 -2.101 72.823 1.00 70.11 211 ASN A O 1
ATOM 1376 N N . THR A 1 212 ? 23.632 -0.622 74.250 1.00 64.09 212 THR A N 1
ATOM 1377 C CA . THR A 1 212 ? 22.971 -1.607 75.110 1.00 62.37 212 THR A CA 1
ATOM 1378 C C . THR A 1 212 ? 21.620 -2.022 74.515 1.00 60.37 212 THR A C 1
ATOM 1379 O O . THR A 1 212 ? 20.671 -1.228 74.494 1.00 61.09 212 THR A O 1
ATOM 1381 N N . ILE A 1 213 ? 21.552 -3.254 73.981 1.00 50.35 213 ILE A N 1
ATOM 1382 C CA . ILE A 1 213 ? 20.336 -3.797 73.374 1.00 46.97 213 ILE A CA 1
ATOM 1383 C C . ILE A 1 213 ? 20.007 -5.179 73.972 1.00 45.08 213 ILE A C 1
ATOM 1384 O O . ILE A 1 213 ? 20.931 -5.881 74.385 1.00 45.03 213 ILE A O 1
ATOM 1389 N N . PRO A 1 214 ? 18.721 -5.594 74.025 1.00 36.61 214 PRO A N 1
ATOM 1390 C CA . PRO A 1 214 ? 18.411 -6.918 74.586 1.00 35.29 214 PRO A CA 1
ATOM 1391 C C . PRO A 1 214 ? 18.975 -8.029 73.717 1.00 36.00 214 PRO A C 1
ATOM 1392 O O . PRO A 1 214 ? 19.029 -7.880 72.495 1.00 33.52 214 PRO A O 1
ATOM 1396 N N . VAL A 1 215 ? 19.505 -9.088 74.372 1.00 30.83 215 VAL A N 1
ATOM 1397 C CA . VAL A 1 215 ? 20.122 -10.248 73.728 1.00 30.72 215 VAL A CA 1
ATOM 1398 C C . VAL A 1 215 ? 19.550 -11.544 74.341 1.00 34.08 215 VAL A C 1
ATOM 1399 O O . VAL A 1 215 ? 19.448 -11.667 75.565 1.00 32.31 215 VAL A O 1
ATOM 1403 N N . ILE A 1 216 ? 19.215 -12.509 73.478 1.00 29.82 216 ILE A N 1
ATOM 1404 C CA . ILE A 1 216 ? 18.721 -13.810 73.903 1.00 29.72 216 ILE A CA 1
ATOM 1405 C C . ILE A 1 216 ? 19.736 -14.798 73.412 1.00 32.84 216 ILE A C 1
ATOM 1406 O O . ILE A 1 216 ? 20.018 -14.852 72.219 1.00 32.30 216 ILE A O 1
ATOM 1411 N N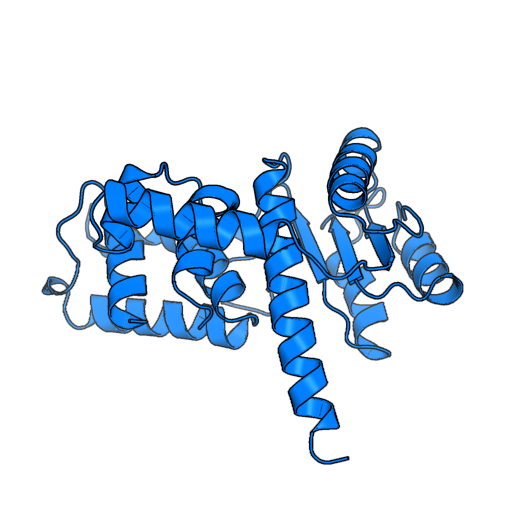 . PHE A 1 217 ? 20.364 -15.509 74.339 1.00 29.86 217 PHE A N 1
ATOM 1412 C CA . PHE A 1 217 ? 21.368 -16.492 73.965 1.00 28.82 217 PHE A CA 1
ATOM 1413 C C . PHE A 1 217 ? 20.748 -17.855 73.690 1.00 31.47 217 PHE A C 1
ATOM 1414 O O . PHE A 1 217 ? 19.687 -18.183 74.229 1.00 29.87 217 PHE A O 1
ATOM 1422 N N . ILE A 1 218 ? 21.369 -18.594 72.775 1.00 29.54 218 ILE A N 1
ATOM 1423 C CA . ILE A 1 218 ? 20.935 -19.925 72.343 1.00 31.01 218 ILE A CA 1
ATOM 1424 C C . ILE A 1 218 ? 22.044 -20.905 72.633 1.00 33.32 218 ILE A C 1
ATOM 1425 O O . ILE A 1 218 ? 23.193 -20.678 72.233 1.00 31.82 218 ILE A O 1
ATOM 1430 N N . THR A 1 219 ? 21.716 -21.987 73.355 1.00 30.21 219 THR A N 1
ATOM 1431 C CA . THR A 1 219 ? 22.744 -22.984 73.668 1.00 29.73 219 THR A CA 1
ATOM 1432 C C . THR A 1 219 ? 22.186 -24.377 73.815 1.00 31.20 219 THR A C 1
ATOM 1433 O O . THR A 1 219 ? 21.052 -24.550 74.263 1.00 28.11 219 THR A O 1
ATOM 1437 N N . ALA A 1 220 ? 23.018 -25.374 73.486 1.00 30.51 220 ALA A N 1
ATOM 1438 C CA . ALA A 1 220 ? 22.686 -26.793 73.661 1.00 31.33 220 ALA A CA 1
ATOM 1439 C C . ALA A 1 220 ? 23.030 -27.204 75.096 1.00 38.03 220 ALA A C 1
ATOM 1440 O O . ALA A 1 220 ? 22.578 -28.255 75.546 1.00 39.74 220 ALA A O 1
ATOM 1442 N N . PHE A 1 221 ? 23.829 -26.390 75.820 1.00 35.39 221 PHE A N 1
ATOM 1443 C CA . PHE A 1 221 ? 24.250 -26.728 77.193 1.00 35.43 221 PHE A CA 1
ATOM 1444 C C . PHE A 1 221 ? 23.889 -25.585 78.154 1.00 32.85 221 PHE A C 1
ATOM 1445 O O . PHE A 1 221 ? 24.799 -24.916 78.624 1.00 31.95 221 PHE A O 1
ATOM 1453 N N . PRO A 1 222 ? 22.585 -25.343 78.472 1.00 27.89 222 PRO A N 1
ATOM 1454 C CA . PRO A 1 222 ? 22.235 -24.184 79.314 1.00 27.34 222 PRO A CA 1
ATOM 1455 C C . PRO A 1 222 ? 22.801 -24.101 80.727 1.00 30.26 222 PRO A C 1
ATOM 1456 O O . PRO A 1 222 ? 23.042 -22.993 81.190 1.00 27.71 222 PRO A O 1
ATOM 1460 N N . GLU A 1 223 ? 22.999 -25.246 81.398 1.00 27.37 223 GLU A N 1
ATOM 1461 C CA . GLU A 1 223 ? 23.467 -25.333 82.785 1.00 28.54 223 GLU A CA 1
ATOM 1462 C C . GLU A 1 223 ? 24.828 -24.685 82.983 1.00 32.22 223 GLU A C 1
ATOM 1463 O O . GLU A 1 223 ? 25.022 -24.046 84.000 1.00 32.13 223 GLU A O 1
ATOM 1469 N N . ARG A 1 224 ? 25.733 -24.783 81.985 1.00 29.53 224 ARG A N 1
ATOM 1470 C CA . ARG A 1 224 ? 27.068 -24.157 81.981 1.00 30.31 224 ARG A CA 1
ATOM 1471 C C . ARG A 1 224 ? 26.996 -22.622 82.162 1.00 31.69 224 ARG A C 1
ATOM 1472 O O . ARG A 1 224 ? 27.969 -21.997 82.605 1.00 30.98 224 ARG A O 1
ATOM 1480 N N . LEU A 1 225 ? 25.842 -22.036 81.838 1.00 26.27 225 LEU A N 1
ATOM 1481 C CA . LEU A 1 225 ? 25.627 -20.591 81.897 1.00 26.60 225 LEU A CA 1
ATOM 1482 C C . LEU A 1 225 ? 24.608 -20.210 82.940 1.00 28.10 225 LEU A C 1
ATOM 1483 O O . LEU A 1 225 ? 24.123 -19.081 82.956 1.00 28.48 225 LEU A O 1
ATOM 1488 N N . LEU A 1 226 ? 24.323 -21.133 83.858 1.00 23.30 226 LEU A N 1
ATOM 1489 C CA . LEU A 1 226 ? 23.344 -20.877 84.904 1.00 23.32 226 LEU A CA 1
ATOM 1490 C C . LEU A 1 226 ? 23.919 -21.147 86.292 1.00 26.54 226 LEU A C 1
ATOM 1491 O O . LEU A 1 226 ? 23.191 -21.507 87.208 1.00 23.72 226 LEU A O 1
ATOM 1496 N N . THR A 1 227 ? 25.231 -20.954 86.455 1.00 27.10 227 THR A N 1
ATOM 1497 C CA . THR A 1 227 ? 25.896 -21.193 87.748 1.00 27.37 227 THR A CA 1
ATOM 1498 C C . THR A 1 227 ? 25.627 -20.101 88.776 1.00 32.72 227 THR A C 1
ATOM 1499 O O . THR A 1 227 ? 25.662 -20.374 89.970 1.00 32.14 227 THR A O 1
ATOM 1503 N N . GLY A 1 228 ? 25.439 -18.861 88.316 1.00 31.14 228 GLY A N 1
ATOM 1504 C CA . GLY A 1 228 ? 25.299 -17.708 89.207 1.00 31.17 228 GLY A CA 1
ATOM 1505 C C . GLY A 1 228 ? 26.649 -17.347 89.823 1.00 35.07 228 GLY A C 1
ATOM 1506 O O . GLY A 1 228 ? 26.713 -16.617 90.810 1.00 35.00 228 GLY A O 1
ATOM 1507 N N . GLU A 1 229 ? 27.742 -17.857 89.253 1.00 32.36 229 GLU A N 1
ATOM 1508 C CA . GLU A 1 229 ? 29.062 -17.597 89.819 1.00 33.47 229 GLU A CA 1
ATOM 1509 C C . GLU A 1 229 ? 29.972 -16.620 89.044 1.00 38.69 229 GLU A C 1
ATOM 1510 O O . GLU A 1 229 ? 31.074 -16.289 89.500 1.00 39.07 229 GLU A O 1
ATOM 1516 N N . ARG A 1 230 ? 29.499 -16.150 87.893 1.00 34.74 230 ARG A N 1
ATOM 1517 C CA . ARG A 1 230 ? 30.228 -15.208 87.043 1.00 34.97 230 ARG A CA 1
ATOM 1518 C C . ARG A 1 230 ? 29.263 -14.564 86.066 1.00 38.99 230 ARG A C 1
ATOM 1519 O O . ARG A 1 230 ? 28.089 -14.977 86.069 1.00 37.07 230 ARG A O 1
ATOM 1527 N N . PRO A 1 231 ? 29.697 -13.538 85.258 1.00 35.90 231 PRO A N 1
ATOM 1528 C CA . PRO A 1 231 ? 28.757 -12.906 84.308 1.00 34.92 231 PRO A CA 1
ATOM 1529 C C . PRO A 1 231 ? 28.177 -13.923 83.329 1.00 32.76 231 PRO A C 1
ATOM 1530 O O . PRO A 1 231 ? 28.914 -14.683 82.720 1.00 31.52 231 PRO A O 1
ATOM 1534 N N . GLU A 1 232 ? 26.849 -13.965 83.226 1.00 28.65 232 GLU A N 1
ATOM 1535 C CA . GLU A 1 232 ? 26.158 -14.932 82.362 1.00 28.51 232 GLU A CA 1
ATOM 1536 C C . GLU A 1 232 ? 24.915 -14.311 81.699 1.00 33.50 232 GLU A C 1
ATOM 1537 O O . GLU A 1 232 ? 24.395 -13.320 82.216 1.00 32.79 232 GLU A O 1
ATOM 1543 N N . PRO A 1 233 ? 24.363 -14.935 80.630 1.00 31.06 233 PRO A N 1
ATOM 1544 C CA . PRO A 1 233 ? 23.145 -14.379 79.998 1.00 31.25 233 PRO A CA 1
ATOM 1545 C C . PRO A 1 233 ? 21.935 -14.248 80.902 1.00 33.69 233 PRO A C 1
ATOM 1546 O O . PRO A 1 233 ? 21.714 -15.084 81.787 1.00 35.31 233 PRO A O 1
ATOM 1550 N N . THR A 1 234 ? 21.117 -13.224 80.641 1.00 28.22 234 THR A N 1
ATOM 1551 C CA . THR A 1 234 ? 19.853 -13.012 81.344 1.00 28.40 234 THR A CA 1
ATOM 1552 C C . THR A 1 234 ? 18.803 -13.949 80.712 1.00 31.63 234 THR A C 1
ATOM 1553 O O . THR A 1 234 ? 17.976 -14.513 81.414 1.00 30.47 234 THR A O 1
ATOM 1557 N N . PHE A 1 235 ? 18.810 -14.051 79.383 1.00 27.93 235 PHE A N 1
ATOM 1558 C CA . PHE A 1 235 ? 17.809 -14.818 78.633 1.00 28.55 235 PHE A CA 1
ATOM 1559 C C . PHE A 1 235 ? 18.488 -15.931 77.885 1.00 30.30 235 PHE A C 1
ATOM 1560 O O . PHE A 1 235 ? 19.440 -15.691 77.157 1.00 28.87 235 PHE A O 1
ATOM 1568 N N . LEU A 1 236 ? 18.059 -17.160 78.150 1.00 28.55 236 LEU A N 1
ATOM 1569 C CA . LEU A 1 236 ? 18.722 -18.347 77.618 1.00 29.19 236 LEU A CA 1
ATOM 1570 C C . LEU A 1 236 ? 17.725 -19.337 77.030 1.00 30.81 236 LEU A C 1
ATOM 1571 O O . LEU A 1 236 ? 16.862 -19.843 77.739 1.00 28.64 236 LEU A O 1
ATOM 1576 N N . VAL A 1 237 ? 17.836 -19.569 75.725 1.00 28.77 237 VAL A N 1
ATOM 1577 C CA . VAL A 1 237 ? 17.005 -20.507 74.979 1.00 28.16 237 VAL A CA 1
ATOM 1578 C C . VAL A 1 237 ? 17.829 -21.801 74.867 1.00 31.92 237 VAL A C 1
ATOM 1579 O O . VAL A 1 237 ? 19.026 -21.749 74.591 1.00 29.90 237 VAL A O 1
ATOM 1583 N N . THR A 1 238 ? 17.189 -22.951 75.076 1.00 30.09 238 THR A N 1
ATOM 1584 C CA . THR A 1 238 ? 17.868 -24.238 74.902 1.00 29.85 238 THR A CA 1
ATOM 1585 C C . THR A 1 238 ? 17.703 -24.672 73.430 1.00 34.05 238 THR A C 1
ATOM 1586 O O . THR A 1 238 ? 16.625 -24.505 72.862 1.00 32.66 238 THR A O 1
ATOM 1590 N N . LYS A 1 239 ? 18.771 -25.163 72.803 1.00 31.88 239 LYS A N 1
ATOM 1591 C CA . LYS A 1 239 ? 18.631 -25.715 71.463 1.00 32.62 239 LYS A CA 1
ATOM 1592 C C . LYS A 1 239 ? 18.748 -27.251 71.553 1.00 38.01 239 LYS A C 1
ATOM 1593 O O . LYS A 1 239 ? 19.632 -27.730 72.257 1.00 38.26 239 LYS A O 1
ATOM 1599 N N . PRO A 1 240 ? 17.816 -28.041 70.963 1.00 34.99 240 PRO A N 1
ATOM 1600 C CA . PRO A 1 240 ? 16.639 -27.620 70.179 1.00 34.53 240 PRO A CA 1
ATOM 1601 C C . PRO A 1 240 ? 15.607 -27.038 71.141 1.00 37.09 240 PRO A C 1
ATOM 1602 O O . PRO A 1 240 ? 15.651 -27.345 72.335 1.00 36.72 240 PRO A O 1
ATOM 1606 N N . PHE A 1 241 ? 14.717 -26.175 70.653 1.00 33.13 241 PHE A N 1
ATOM 1607 C CA . PHE A 1 241 ? 13.740 -25.515 71.525 1.00 32.96 241 PHE A CA 1
ATOM 1608 C C . PHE A 1 241 ? 12.356 -25.756 71.096 1.00 36.46 241 PHE A C 1
ATOM 1609 O O . PHE A 1 241 ? 12.101 -25.964 69.910 1.00 34.93 241 PHE A O 1
ATOM 1617 N N . ASN A 1 242 ? 11.442 -25.632 72.057 1.00 34.47 242 ASN A N 1
ATOM 1618 C CA . ASN A 1 242 ? 10.037 -25.540 71.808 1.00 35.09 242 ASN A CA 1
ATOM 1619 C C . ASN A 1 242 ? 9.922 -24.077 71.261 1.00 39.38 242 ASN A C 1
ATOM 1620 O O . ASN A 1 242 ? 10.380 -23.153 71.951 1.00 37.84 242 ASN A O 1
ATOM 1625 N N . PRO A 1 243 ? 9.324 -23.825 70.065 1.00 35.62 243 PRO A N 1
ATOM 1626 C CA . PRO A 1 243 ? 9.184 -22.424 69.600 1.00 34.44 243 PRO A CA 1
ATOM 1627 C C . PRO A 1 243 ? 8.511 -21.478 70.614 1.00 34.38 243 PRO A C 1
ATOM 1628 O O . PRO A 1 243 ? 8.804 -20.288 70.590 1.00 32.97 243 PRO A O 1
ATOM 1632 N N . ASP A 1 244 ? 7.657 -22.006 71.529 1.00 29.42 244 ASP A N 1
ATOM 1633 C CA . ASP A 1 244 ? 7.022 -21.251 72.615 1.00 29.26 244 ASP A CA 1
ATOM 1634 C C . ASP A 1 244 ? 8.042 -20.714 73.640 1.00 32.88 244 ASP A C 1
ATOM 1635 O O . ASP A 1 244 ? 7.782 -19.678 74.264 1.00 33.67 244 ASP A O 1
ATOM 1640 N N . MET A 1 245 ? 9.187 -21.411 73.812 1.00 28.79 245 MET A N 1
ATOM 1641 C CA . MET A 1 245 ? 10.268 -20.975 74.700 1.00 28.36 245 MET A CA 1
ATOM 1642 C C . MET A 1 245 ? 10.868 -19.675 74.136 1.00 30.57 245 MET A C 1
ATOM 1643 O O . MET A 1 245 ? 11.074 -18.724 74.883 1.00 28.17 245 MET A O 1
ATOM 1648 N N . VAL A 1 246 ? 11.098 -19.641 72.817 1.00 28.33 246 VAL A N 1
ATOM 1649 C CA . VAL A 1 246 ? 11.624 -18.490 72.061 1.00 28.84 246 VAL A CA 1
ATOM 1650 C C . VAL A 1 246 ? 10.635 -17.318 72.142 1.00 31.92 246 VAL A C 1
ATOM 1651 O O . VAL A 1 246 ? 11.017 -16.206 72.507 1.00 31.50 246 VAL A O 1
ATOM 1655 N N . LYS A 1 247 ? 9.372 -17.587 71.835 1.00 27.97 247 LYS A N 1
ATOM 1656 C CA . LYS A 1 247 ? 8.279 -16.621 71.900 1.00 28.52 247 LYS A CA 1
ATOM 1657 C C . LYS A 1 247 ? 8.230 -15.936 73.288 1.00 32.52 247 LYS A C 1
ATOM 1658 O O . LYS A 1 247 ? 8.169 -14.700 73.372 1.00 31.39 247 LYS A O 1
ATOM 1664 N N . ALA A 1 248 ? 8.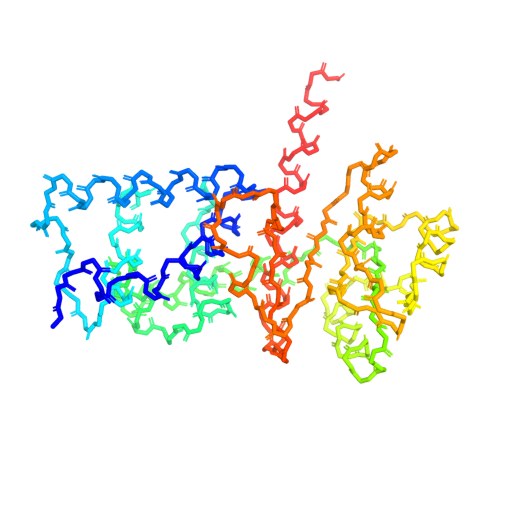279 -16.753 74.363 1.00 27.49 248 ALA A N 1
ATOM 1665 C CA . ALA A 1 248 ? 8.230 -16.296 75.747 1.00 26.40 248 ALA A CA 1
ATOM 1666 C C . ALA A 1 248 ? 9.402 -15.428 76.103 1.00 30.14 248 ALA A C 1
ATOM 1667 O O . ALA A 1 248 ? 9.209 -14.407 76.753 1.00 31.13 248 ALA A O 1
ATOM 1669 N N . LEU A 1 249 ? 10.617 -15.838 75.719 1.00 26.36 249 LEU A N 1
ATOM 1670 C CA . LEU A 1 249 ? 11.808 -15.080 76.060 1.00 25.95 249 LEU A CA 1
ATOM 1671 C C . LEU A 1 249 ? 11.938 -13.778 75.277 1.00 29.91 249 LEU A C 1
ATOM 1672 O O . LEU A 1 249 ? 12.374 -12.792 75.851 1.00 28.32 249 LEU A O 1
ATOM 1677 N N . ILE A 1 250 ? 11.480 -13.751 74.006 1.00 26.12 250 ILE A N 1
ATOM 1678 C CA . ILE A 1 250 ? 11.449 -12.502 73.237 1.00 26.26 250 ILE A CA 1
ATOM 1679 C C . ILE A 1 250 ? 10.472 -11.539 73.907 1.00 30.92 250 ILE A C 1
ATOM 1680 O O . ILE A 1 250 ? 10.808 -10.369 74.103 1.00 32.28 250 ILE A O 1
ATOM 1685 N N . SER A 1 251 ? 9.285 -12.042 74.287 1.00 25.87 251 SER A N 1
ATOM 1686 C CA . SER A 1 251 ? 8.262 -11.262 74.970 1.00 25.78 251 SER A CA 1
ATOM 1687 C C . SER A 1 251 ? 8.820 -10.626 76.259 1.00 31.41 251 SER A C 1
ATOM 1688 O O . SER A 1 251 ? 8.635 -9.425 76.471 1.00 31.98 251 SER A O 1
ATOM 1691 N N . GLN A 1 252 ? 9.487 -11.422 77.120 1.00 27.19 252 GLN A N 1
ATOM 1692 C CA . GLN A 1 252 ? 10.092 -10.888 78.346 1.00 26.39 252 GLN A CA 1
ATOM 1693 C C . GLN A 1 252 ? 11.136 -9.828 78.034 1.00 29.21 252 GLN A C 1
ATOM 1694 O O . GLN A 1 252 ? 11.145 -8.779 78.672 1.00 28.82 252 GLN A O 1
ATOM 1700 N N . ALA A 1 253 ? 12.021 -10.097 77.069 1.00 26.45 253 ALA A N 1
ATOM 1701 C CA . ALA A 1 253 ? 13.102 -9.167 76.705 1.00 26.80 253 ALA A CA 1
ATOM 1702 C C . ALA A 1 253 ? 12.568 -7.793 76.270 1.00 32.61 253 ALA A C 1
ATOM 1703 O O . ALA A 1 253 ? 13.163 -6.776 76.625 1.00 32.07 253 ALA A O 1
ATOM 1705 N N . LEU A 1 254 ? 11.464 -7.778 75.496 1.00 28.77 254 LEU A N 1
ATOM 1706 C CA . LEU A 1 254 ? 10.810 -6.567 75.018 1.00 29.35 254 LEU A CA 1
ATOM 1707 C C . LEU A 1 254 ? 10.009 -5.900 76.138 1.00 32.13 254 LEU A C 1
ATOM 1708 O O . LEU A 1 254 ? 9.921 -4.679 76.155 1.00 28.46 254 LEU A O 1
ATOM 1713 N N . PHE A 1 255 ? 9.431 -6.702 77.070 1.00 30.26 255 PHE A N 1
ATOM 1714 C CA . PHE A 1 255 ? 8.708 -6.213 78.248 1.00 31.30 255 PHE A CA 1
ATOM 1715 C C . PHE A 1 255 ? 9.664 -5.385 79.134 1.00 36.14 255 PHE A C 1
ATOM 1716 O O . PHE A 1 255 ? 9.307 -4.263 79.514 1.00 36.37 255 PHE A O 1
ATOM 1724 N N . PHE A 1 256 ? 10.885 -5.922 79.421 1.00 31.19 256 PHE A N 1
ATOM 1725 C CA . PHE A 1 256 ? 11.890 -5.212 80.223 1.00 31.15 256 PHE A CA 1
ATOM 1726 C C . PHE A 1 256 ? 12.556 -4.093 79.467 1.00 34.26 256 PHE A C 1
ATOM 1727 O O . PHE A 1 256 ? 12.892 -3.089 80.085 1.00 32.91 256 PHE A O 1
ATOM 1735 N N . GLU A 1 257 ? 12.718 -4.240 78.133 1.00 31.18 257 GLU A N 1
ATOM 1736 C CA . GLU A 1 257 ? 13.319 -3.183 77.305 1.00 32.79 257 GLU A CA 1
ATOM 1737 C C . GLU A 1 257 ? 12.448 -1.941 77.293 1.00 36.82 257 GLU A C 1
ATOM 1738 O O . GLU A 1 257 ? 12.964 -0.823 77.390 1.00 36.53 257 GLU A O 1
ATOM 1744 N N . GLU A 1 258 ? 11.134 -2.149 77.222 1.00 34.01 258 GLU A N 1
ATOM 1745 C CA . GLU A 1 258 ? 10.165 -1.075 77.246 1.00 33.99 258 GLU A CA 1
ATOM 1746 C C . GLU A 1 258 ? 10.172 -0.377 78.610 1.00 39.12 258 GLU A C 1
ATOM 1747 O O . GLU A 1 258 ? 10.244 0.864 78.647 1.00 39.20 258 GLU A O 1
ATOM 1753 N N . ALA A 1 259 ? 10.148 -1.158 79.728 1.00 33.73 259 ALA A N 1
ATOM 1754 C CA . ALA A 1 259 ? 10.208 -0.575 81.074 1.00 33.25 259 ALA A CA 1
ATOM 1755 C C . ALA A 1 259 ? 11.507 0.222 81.273 1.00 38.24 259 ALA A C 1
ATOM 1756 O O . ALA A 1 259 ? 11.470 1.344 81.771 1.00 38.81 259 ALA A O 1
ATOM 1758 N N . SER A 1 260 ? 12.637 -0.337 80.833 1.00 35.27 260 SER A N 1
ATOM 1759 C CA . SER A 1 260 ? 13.955 0.284 80.906 1.00 35.54 260 SER A CA 1
ATOM 1760 C C . SER A 1 260 ? 14.001 1.632 80.107 1.00 40.30 260 SER A C 1
ATOM 1761 O O . SER A 1 260 ? 14.458 2.635 80.651 1.00 38.26 260 SER A O 1
ATOM 1764 N N . GLN A 1 261 ? 13.508 1.646 78.843 1.00 38.82 261 GLN A N 1
ATOM 1765 C CA . GLN A 1 261 ? 13.451 2.832 77.974 1.00 39.20 261 GLN A CA 1
ATOM 1766 C C . GLN A 1 261 ? 12.548 3.920 78.559 1.00 45.04 261 GLN A C 1
ATOM 1767 O O . GLN A 1 261 ? 12.896 5.099 78.515 1.00 44.67 261 GLN A O 1
ATOM 1773 N N . VAL A 1 262 ? 11.382 3.529 79.086 1.00 42.51 262 VAL A N 1
ATOM 1774 C CA . VAL A 1 262 ? 10.456 4.474 79.691 1.00 42.79 262 VAL A CA 1
ATOM 1775 C C . VAL A 1 262 ? 11.136 5.167 80.895 1.00 47.37 262 VAL A C 1
ATOM 1776 O O . VAL A 1 262 ? 11.231 6.398 80.911 1.00 47.44 262 VAL A O 1
ATOM 1780 N N . ALA A 1 263 ? 11.680 4.379 81.830 1.00 42.94 263 ALA A N 1
ATOM 1781 C CA . ALA A 1 263 ? 12.404 4.876 83.007 1.00 42.81 263 ALA A CA 1
ATOM 1782 C C . ALA A 1 263 ? 13.648 5.740 82.674 1.00 46.92 263 ALA A C 1
ATOM 1783 O O . ALA A 1 263 ? 13.916 6.701 83.395 1.00 46.09 263 ALA A O 1
ATOM 1785 N N . ALA A 1 264 ? 14.397 5.398 81.599 1.00 44.35 264 ALA A N 1
ATOM 1786 C CA . ALA A 1 264 ? 15.619 6.108 81.192 1.00 44.91 264 ALA A CA 1
ATOM 1787 C C . ALA A 1 264 ? 15.371 7.489 80.571 1.00 51.36 264 ALA A C 1
ATOM 1788 O O . ALA A 1 264 ? 16.263 8.347 80.612 1.00 50.81 264 ALA A O 1
ATOM 1790 N N . HIS A 1 265 ? 14.184 7.686 79.962 1.00 48.93 265 HIS A N 1
ATOM 1791 C CA . HIS A 1 265 ? 13.832 8.945 79.296 1.00 49.58 265 HIS A CA 1
ATOM 1792 C C . HIS A 1 265 ? 12.742 9.701 80.061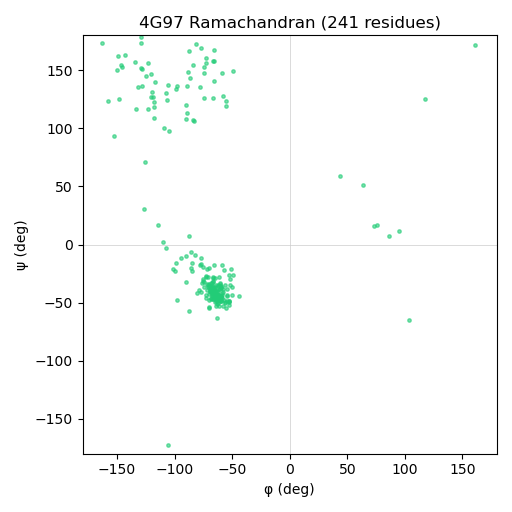 1.00 55.21 265 HIS A C 1
ATOM 1793 O O . HIS A 1 265 ? 12.324 10.775 79.633 1.00 54.56 265 HIS A O 1
ATOM 1800 N N . HIS A 1 266 ? 12.311 9.152 81.204 1.00 54.63 266 HIS A N 1
ATOM 1801 C CA . HIS A 1 266 ? 11.256 9.703 82.054 1.00 56.72 266 HIS A CA 1
ATOM 1802 C C . HIS A 1 266 ? 11.486 11.165 82.553 1.00 62.72 266 HIS A C 1
ATOM 1803 O O . HIS A 1 266 ? 10.513 11.924 82.670 1.00 63.24 266 HIS A O 1
ATOM 1810 N N . HIS A 1 267 ? 12.747 11.549 82.831 1.00 58.82 267 HIS A N 1
ATOM 1811 C CA . HIS A 1 267 ? 13.077 12.892 83.318 1.00 59.04 267 HIS A CA 1
ATOM 1812 C C . HIS A 1 267 ? 13.314 13.929 82.188 1.00 64.12 267 HIS A C 1
ATOM 1813 O O . HIS A 1 267 ? 13.713 15.069 82.466 1.00 64.60 267 HIS A O 1
ATOM 1815 N N . HIS A 1 268 ? 13.045 13.544 80.928 1.00 59.33 268 HIS A N 1
ATOM 1816 C CA . HIS A 1 268 ? 13.282 14.390 79.753 1.00 62.78 268 HIS A CA 1
ATOM 1817 C C . HIS A 1 268 ? 11.984 15.018 79.265 1.00 103.11 268 HIS A C 1
ATOM 1818 O O . HIS A 1 268 ? 11.985 16.165 78.826 1.00 71.37 268 HIS A O 1
#

Nearest PDB structures (foldseek):
  4g97-assembly1_A  TM=1.004E+00  e=6.912E-42  Brucella abortus 2308
  5uxv-assembly2_B  TM=9.798E-01  e=1.924E-31  Bartonella quintana str. Toulouse
  5uxw-assembly2_B  TM=9.734E-01  e=9.255E-32  Bartonella quintana str. Toulouse
  3n0r-assembly1_A  TM=9.388E-01  e=6.000E-25  Caulobacter vibrioides
  4qic-assembly1_C  TM=4.728E-01  e=2.331E-23  Bartonella quintana str. Toulouse

CATH classification: 1.20.140.160 (+1 more: 3.40.50.2300)

Solvent-accessible surface area: 11319 Å² total; per-residue (Å²): 186,89,14,63,74,86,3,52,91,48,20,27,62,1,31,12,0,0,0,1,1,21,22,38,32,88,46,0,20,58,95,1,52,63,7,41,105,32,6,112,89,78,96,67,69,36,20,171,34,92,51,48,46,6,0,5,0,56,9,4,8,57,84,11,198,102,4,59,70,19,16,12,0,12,3,0,29,9,3,4,64,9,86,66,129,57,0,4,49,0,19,90,34,70,54,89,85,1,38,58,19,34,79,79,0,47,44,67,3,56,170,22,90,77,9,86,0,0,0,0,0,37,92,76,134,41,0,94,71,1,42,61,26,0,87,88,21,45,9,93,26,22,20,40,1,62,35,70,78,88,1,44,64,34,21,114,82,66,139,4,86,0,0,2,0,2,32,54,12,72,62,86,46,37,0,44,85,4,5,88,108,9,46,91,100,36,92,31,16,24,2,16,3,2,46,114,4,81,167,27,1,44,26,144,138,129,18,10,30,12,2,2,31,39,129,34,84,71,53,21,5,35,1,0,0,4,1,1,23,71,42,30,106,54,65,75,102,75,63,103,152,98,176

GO terms:
  GO:0044220 host cell perinuclear region of cytoplasm (C, IDA)

Organism: Brucella abortus (strain 2308) (NCBI:txid359391)

Radius of gyration: 18.3 Å; Cα contacts (8 Å, |Δi|>4): 367; chains: 1; bounding box: 45×53×50 Å

InterPro domains:
  IPR001789 Signal transduction response regulator, receiver domain [PF00072] (143-247)
  IPR001789 Signal transduction response regulator, receiver domain [PS50110] (141-254)
  IPR001789 Signal transduction response regulator, receiver domain [SM00448] (140-250)
  IPR011006 CheY-like superfamily [SSF52172] (141-254)
  IPR014605 Signal transduction response regulator PhyR-like, alphaproteobacteria [NF006623] (3-259)
  IPR014605 Signal transduction response regulator PhyR-like, alphaproteobacteria [PIRSF036400] (1-264)
  IPR050595 Bacterial response regulator [PTHR44591] (142-254)
  IPR053866 PhyR, sigma2 domain [PF22029] (7-61)
  IPR053867 PhyR, sigma4 domain [PF22233] (88-137)

Sequence (243 aa):
MTLSTRIAPHLPYLRRFSRALTGSQSSGDAYVAAALEALIADVGIFPEASSDRIGLYRLFCNLYKIAPLPRQAFLLVAVEGFNDHEAAEILEVDQAEFGRLLSTASGEISRQVATRLMIIEDEPLIAMDIEQMVESLGHEVVGIARTKDEALALYEKEKPRMVLADIQLADGSSGIDAVNEILHDNTIPVIFITAFPERLLTGERPEPTFLVTKPFNPDMVKALISQALFFEEASQVAAHHHH

Secondary structure (DSSP, 8-state):
--HHHHHGGGHHHHHHHHHHHHSSHHHHHHHHHHHHHHHHH-GGGS---SSHHHHHHHHHHHHH----HHHHHHIIIIIT---HHHHHHHHT--HHHHHHHHHHHHHHHH-----EEEEE-S-HHHHHHHHHHHHHTT-EEEEEE-SHHHHHHHHHHH--SEEEEESB-SSS-BHHHHHHHHHHH----EEEEES-GGGG--SSS---SSEEESS--HHHHHHHHHHHHHHHHHHHHHHHTT-

B-factor: mean 45.17, std 14.63, range [20.56, 103.82]